Protein AF-A0A961HEX4-F1 (afdb_monomer)

Foldseek 3Di:
DADLVGQAEDQAFDEGAADDDVSDPDLEWAAHYEGHLHYEWYEIAQQHETYAYEAAEETYEWHQHDPPYPLQETYEWYEAHQADYETHETHEGAADADAQREWYEWYEWYAYHANYQFYETYETYEWYEWHAWAAWAADDDAVDHTAAIAATHHTYHWYHWYYFYPHHYYTHHTYHTYHTHHTHHTYGYHD

Structure (mmCIF, N/CA/C/O backbone):
data_AF-A0A961HEX4-F1
#
_entry.id   AF-A0A961HEX4-F1
#
loop_
_atom_site.group_PDB
_atom_site.id
_atom_site.type_symbol
_atom_site.label_atom_id
_atom_site.label_alt_id
_atom_site.label_comp_id
_atom_site.label_asym_id
_atom_site.label_entity_id
_atom_site.label_seq_id
_atom_site.pdbx_PDB_ins_code
_atom_site.Cartn_x
_atom_site.Cartn_y
_atom_site.Cartn_z
_atom_site.occupancy
_atom_site.B_iso_or_equiv
_atom_site.auth_seq_id
_atom_site.auth_comp_id
_atom_site.auth_asym_id
_atom_site.auth_atom_id
_atom_site.pdbx_PDB_model_num
ATOM 1 N N . ASP A 1 1 ? -12.071 11.908 17.398 1.00 93.81 1 ASP A N 1
ATOM 2 C CA . ASP A 1 1 ? -11.378 11.206 16.301 1.00 93.81 1 ASP A CA 1
ATOM 3 C C . ASP A 1 1 ? -9.917 11.601 16.283 1.00 93.81 1 ASP A C 1
ATOM 5 O O . ASP A 1 1 ? -9.589 12.630 16.870 1.00 93.81 1 ASP A O 1
ATOM 9 N N . GLY A 1 2 ? -9.070 10.771 15.679 1.00 94.94 2 GLY A N 1
ATOM 10 C CA . GLY A 1 2 ? -7.655 11.076 15.483 1.00 94.94 2 GLY A CA 1
ATOM 11 C C . GLY A 1 2 ? -7.430 12.204 14.472 1.00 94.94 2 GLY A C 1
ATOM 12 O O . GLY A 1 2 ? -8.320 12.549 13.691 1.00 94.94 2 GLY A O 1
ATOM 13 N N . THR A 1 3 ? -6.225 12.766 14.481 1.00 96.75 3 THR A N 1
ATOM 14 C CA . THR A 1 3 ? -5.742 13.808 13.559 1.00 96.75 3 THR A CA 1
ATOM 15 C C . THR A 1 3 ? -4.440 13.373 12.887 1.00 96.75 3 THR A C 1
ATOM 17 O O . THR A 1 3 ? -3.870 12.350 13.244 1.00 96.75 3 THR A O 1
ATOM 20 N N . ALA A 1 4 ? -3.926 14.147 11.930 1.00 94.69 4 ALA A N 1
ATOM 21 C CA . ALA A 1 4 ? -2.646 13.830 11.294 1.00 94.69 4 ALA A CA 1
ATOM 22 C C . ALA A 1 4 ? -1.480 13.778 12.306 1.00 94.69 4 ALA A C 1
ATOM 24 O O . ALA A 1 4 ? -0.594 12.933 12.202 1.00 94.69 4 ALA A O 1
ATOM 25 N N . GLU A 1 5 ? -1.492 14.649 13.315 1.00 94.38 5 GLU A N 1
ATOM 26 C CA . GLU A 1 5 ? -0.461 14.719 14.358 1.00 94.38 5 GLU A CA 1
ATOM 27 C C . GLU A 1 5 ? -0.636 13.628 15.418 1.00 94.38 5 GLU A C 1
ATOM 29 O O . GLU A 1 5 ? 0.346 13.152 15.985 1.00 94.38 5 GLU A O 1
ATOM 34 N N . HIS A 1 6 ? -1.884 13.235 15.684 1.00 95.31 6 HIS A N 1
ATOM 35 C CA . HIS A 1 6 ? -2.248 12.189 16.639 1.00 95.31 6 HIS A CA 1
ATOM 36 C C . HIS A 1 6 ? -3.234 11.225 15.971 1.00 95.31 6 HIS A C 1
ATOM 38 O O . HIS A 1 6 ? -4.445 11.376 16.142 1.00 95.31 6 HIS A O 1
ATOM 44 N N . PRO A 1 7 ? -2.738 10.253 15.184 1.00 96.88 7 PRO A N 1
ATOM 45 C CA . PRO A 1 7 ? -3.586 9.445 14.310 1.00 96.88 7 PRO A CA 1
ATOM 46 C C . PRO A 1 7 ? -4.612 8.609 15.059 1.00 96.88 7 PRO A C 1
ATOM 48 O O . PRO A 1 7 ? -5.696 8.358 14.540 1.00 96.88 7 PRO A O 1
ATOM 51 N N . ASP A 1 8 ? -4.296 8.169 16.269 1.00 98.00 8 ASP A N 1
ATOM 52 C CA . ASP A 1 8 ? -5.192 7.316 17.034 1.00 98.00 8 ASP A CA 1
ATOM 53 C C . ASP A 1 8 ? -6.403 8.096 17.571 1.00 98.00 8 ASP A C 1
ATOM 55 O O . ASP A 1 8 ? -6.309 9.239 18.023 1.00 98.00 8 ASP A O 1
ATOM 59 N N . GLY A 1 9 ? -7.567 7.451 17.528 1.00 96.75 9 GLY A N 1
ATOM 60 C CA . GLY A 1 9 ? -8.779 7.930 18.171 1.00 96.75 9 GLY A CA 1
ATOM 61 C C . GLY A 1 9 ? -8.647 7.970 19.696 1.00 96.75 9 GLY A C 1
ATOM 62 O O . GLY A 1 9 ? -7.718 7.433 20.298 1.00 96.75 9 GLY A O 1
ATOM 63 N N . GLY A 1 10 ? -9.625 8.599 20.350 1.00 94.56 10 GLY A N 1
ATOM 64 C CA . GLY A 1 10 ? -9.702 8.578 21.808 1.00 94.56 10 GLY A CA 1
ATOM 65 C C . GLY A 1 10 ? -9.926 7.157 22.334 1.00 94.56 10 GLY A C 1
ATOM 66 O O . GLY A 1 10 ? -10.537 6.332 21.665 1.00 94.56 10 GLY A O 1
ATOM 67 N N . ILE A 1 11 ? -9.486 6.879 23.566 1.00 93.94 11 ILE A N 1
ATOM 68 C CA . ILE A 1 11 ? -9.528 5.527 24.160 1.00 93.94 11 ILE A CA 1
ATOM 69 C C . ILE A 1 11 ? -10.943 4.925 24.151 1.00 93.94 11 ILE A C 1
ATOM 71 O O . ILE A 1 11 ? -11.114 3.762 23.798 1.00 93.94 11 ILE A O 1
ATOM 75 N N . LEU A 1 12 ? -11.963 5.694 24.547 1.00 93.75 12 LEU A N 1
ATOM 76 C CA . LEU A 1 12 ? -13.341 5.192 24.643 1.00 93.75 12 LEU A CA 1
ATOM 77 C C . LEU A 1 12 ? -14.092 5.309 23.316 1.00 93.75 12 LEU A C 1
ATOM 79 O O . LEU A 1 12 ? -14.722 4.354 22.868 1.00 93.75 12 LEU A O 1
ATOM 83 N N . PHE A 1 13 ? -14.011 6.486 22.702 1.00 95.94 13 PHE A N 1
ATOM 84 C CA . PHE A 1 13 ? -14.709 6.818 21.472 1.00 95.94 13 PHE A CA 1
ATOM 85 C C . PHE A 1 13 ? -13.762 7.515 20.510 1.00 95.94 13 PHE A C 1
ATOM 87 O O . PHE A 1 13 ? -12.980 8.389 20.900 1.00 95.94 13 PHE A O 1
ATOM 94 N N . GLY A 1 14 ? -13.924 7.183 19.238 1.00 97.06 14 GLY A N 1
ATOM 95 C CA . GLY A 1 14 ? -13.328 7.921 18.142 1.00 97.06 14 GLY A CA 1
ATOM 96 C C . GLY A 1 14 ? -12.729 7.001 17.100 1.00 97.06 14 GLY A C 1
ATOM 97 O O . GLY A 1 14 ? -12.177 5.947 17.412 1.00 97.06 14 GLY A O 1
ATOM 98 N N . ASN A 1 15 ? -12.828 7.430 15.853 1.00 98.06 15 ASN A N 1
ATOM 99 C CA . ASN A 1 15 ? -12.176 6.760 14.744 1.00 98.06 15 ASN A CA 1
ATOM 100 C C . ASN A 1 15 ? -10.702 7.157 14.683 1.00 98.06 15 ASN A C 1
ATOM 102 O O . ASN A 1 15 ? -10.337 8.282 15.045 1.00 98.06 15 ASN A O 1
ATOM 106 N N . GLY A 1 16 ? -9.881 6.241 14.189 1.00 98.12 16 GLY A N 1
ATOM 107 C CA . GLY A 1 16 ? -8.525 6.551 13.781 1.00 98.12 16 GLY A CA 1
ATOM 108 C C . GLY A 1 16 ? -8.501 7.439 12.538 1.00 98.12 16 GLY A C 1
ATOM 109 O O . GLY A 1 16 ? -9.420 7.432 11.713 1.00 98.12 16 GLY A O 1
ATOM 110 N N . PHE A 1 17 ? -7.438 8.219 12.406 1.00 98.44 17 PHE A N 1
ATOM 111 C CA . PHE A 1 17 ? -7.246 9.148 11.307 1.00 98.44 17 PHE A CA 1
ATOM 112 C C . PHE A 1 17 ? -6.981 8.406 9.998 1.00 98.44 17 PHE A C 1
ATOM 114 O O . PHE A 1 17 ? -6.127 7.517 9.935 1.00 98.44 17 PHE A O 1
ATOM 121 N N . SER A 1 18 ? -7.719 8.787 8.957 1.00 98.19 18 SER A N 1
ATOM 122 C CA . SER A 1 18 ? -7.531 8.273 7.602 1.00 98.19 18 SER A CA 1
ATOM 123 C C . SER A 1 18 ? -6.682 9.244 6.802 1.00 98.19 18 SER A C 1
ATOM 125 O O . SER A 1 18 ? -7.067 10.398 6.622 1.00 98.19 18 SER A O 1
ATOM 12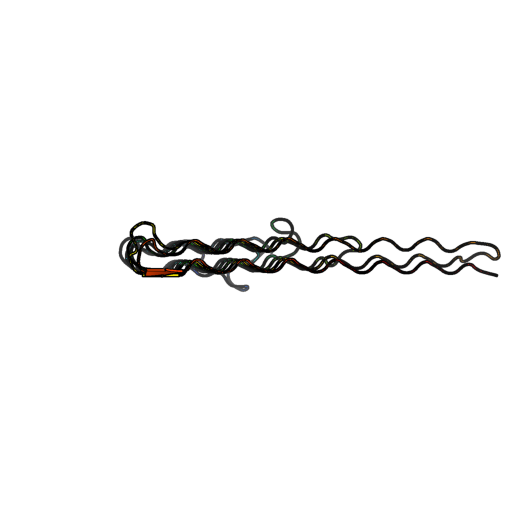7 N N . TRP A 1 19 ? -5.545 8.765 6.313 1.00 97.81 19 TRP A N 1
ATOM 128 C CA . TRP A 1 19 ? -4.636 9.579 5.521 1.00 97.81 19 TRP A CA 1
ATOM 129 C C . TRP A 1 19 ? -5.134 9.759 4.090 1.00 97.81 19 TRP A C 1
ATOM 131 O O . TRP A 1 19 ? -5.760 8.878 3.499 1.00 97.81 19 TRP A O 1
ATOM 141 N N . THR A 1 20 ? -4.801 10.911 3.524 1.00 95.12 20 THR A N 1
ATOM 142 C CA . THR A 1 20 ? -5.116 11.317 2.152 1.00 95.12 20 THR A CA 1
ATOM 143 C C . THR A 1 20 ? -3.881 11.918 1.486 1.00 95.12 20 THR A C 1
ATOM 145 O O . THR A 1 20 ? -2.842 12.088 2.127 1.00 95.12 20 THR A O 1
ATOM 148 N N . ALA A 1 21 ? -3.996 12.294 0.211 1.00 92.94 21 ALA A N 1
ATOM 149 C CA . ALA A 1 21 ? -2.928 12.981 -0.512 1.00 92.94 21 ALA A CA 1
ATOM 150 C C . ALA A 1 21 ? -2.527 14.319 0.138 1.00 92.94 21 ALA A C 1
ATOM 152 O O . ALA A 1 21 ? -1.353 14.681 0.137 1.00 92.94 21 ALA A O 1
ATOM 153 N N . GLU A 1 22 ? -3.492 15.047 0.704 1.00 92.69 22 GLU A N 1
ATOM 154 C CA . GLU A 1 22 ? -3.283 16.372 1.300 1.00 92.69 22 GLU A CA 1
ATOM 155 C C . GLU A 1 22 ? -2.593 16.287 2.661 1.00 92.69 22 GLU A C 1
ATOM 157 O O . GLU A 1 22 ? -1.872 17.197 3.062 1.00 92.69 22 GLU A O 1
ATOM 162 N N . THR A 1 23 ? -2.839 15.196 3.381 1.00 94.81 23 THR A N 1
ATOM 163 C CA . THR A 1 23 ? -2.410 15.029 4.772 1.00 94.81 23 THR A CA 1
ATOM 164 C C . THR A 1 23 ? -1.135 14.197 4.861 1.00 94.81 23 THR A C 1
ATOM 166 O O . THR A 1 23 ? -0.271 14.488 5.681 1.00 94.81 23 THR A O 1
ATOM 169 N N . CYS A 1 24 ? -0.949 13.230 3.959 1.00 94.12 24 CYS A N 1
ATOM 170 C CA . CYS A 1 24 ? 0.271 12.439 3.825 1.00 94.12 24 CYS A CA 1
ATOM 171 C C . CYS A 1 24 ? 1.196 13.035 2.753 1.00 94.12 24 CYS A C 1
ATOM 173 O O . CYS A 1 24 ? 1.248 12.580 1.606 1.00 94.12 24 CYS A O 1
ATOM 175 N N . THR A 1 25 ? 1.931 14.080 3.127 1.00 89.31 25 THR A N 1
ATOM 176 C CA . THR A 1 25 ? 2.852 14.773 2.215 1.00 89.31 25 THR A CA 1
ATOM 177 C C . THR A 1 25 ? 4.241 14.118 2.184 1.00 89.31 25 THR A C 1
ATOM 179 O O . THR A 1 25 ? 4.641 13.409 3.105 1.00 89.31 25 THR A O 1
ATOM 182 N N . GLY A 1 26 ? 4.992 14.332 1.097 1.00 83.31 26 GLY A N 1
ATOM 183 C CA . GLY A 1 26 ? 6.402 13.922 1.008 1.00 83.31 26 GLY A CA 1
ATOM 184 C C . GLY A 1 26 ? 6.669 12.524 0.445 1.00 83.31 26 GLY A C 1
ATOM 185 O O . GLY A 1 26 ? 7.796 12.051 0.545 1.00 83.31 26 GLY A O 1
ATOM 186 N N . GLY A 1 27 ? 5.672 11.865 -0.159 1.00 82.81 27 GLY A N 1
ATOM 187 C CA . GLY A 1 27 ? 5.876 10.557 -0.796 1.00 82.81 27 GLY A CA 1
ATOM 188 C C . GLY A 1 27 ? 6.299 9.480 0.203 1.00 82.81 27 GLY A C 1
ATOM 189 O O . GLY A 1 27 ? 7.169 8.672 -0.092 1.00 82.81 27 GLY A O 1
ATOM 190 N N . LEU A 1 28 ? 5.718 9.504 1.402 1.00 92.44 28 LEU A N 1
ATOM 191 C CA . LEU A 1 28 ? 5.938 8.525 2.463 1.00 92.44 28 LEU A CA 1
ATOM 192 C C . LEU A 1 28 ? 4.731 7.587 2.557 1.00 92.44 28 LEU A C 1
ATOM 194 O O . LEU A 1 28 ? 3.637 7.938 2.116 1.00 92.44 28 LEU A O 1
ATOM 198 N N . ALA A 1 29 ? 4.921 6.416 3.165 1.00 96.06 29 ALA A N 1
ATOM 199 C CA . ALA A 1 29 ? 3.814 5.552 3.566 1.00 96.06 29 ALA A CA 1
ATOM 200 C C . ALA A 1 29 ? 3.225 6.057 4.886 1.00 96.06 29 ALA A C 1
ATOM 202 O O . ALA A 1 29 ? 3.927 6.088 5.899 1.00 96.06 29 ALA A O 1
ATOM 203 N N . CYS A 1 30 ? 1.934 6.388 4.898 1.00 97.62 30 CYS A N 1
ATOM 204 C CA . CYS A 1 30 ? 1.252 6.854 6.103 1.00 97.62 30 CYS A CA 1
ATOM 205 C C . CYS A 1 30 ? 0.296 5.790 6.628 1.00 97.62 30 CYS A C 1
ATOM 207 O O . CYS A 1 30 ? -0.637 5.375 5.941 1.00 97.62 30 CYS A O 1
ATOM 209 N N . THR A 1 31 ? 0.554 5.327 7.848 1.00 98.12 31 THR A N 1
ATOM 210 C CA . THR A 1 31 ? -0.263 4.301 8.499 1.00 98.12 31 THR A CA 1
ATOM 211 C C . THR A 1 31 ? -1.471 4.952 9.155 1.00 98.12 31 THR A C 1
ATOM 213 O O . THR A 1 31 ? -1.313 5.888 9.939 1.00 98.12 31 THR A O 1
ATOM 216 N N . GLY A 1 32 ? -2.665 4.468 8.824 1.00 98.31 32 GLY A N 1
ATOM 217 C CA . GLY A 1 32 ? -3.913 4.927 9.417 1.00 98.31 32 GLY A CA 1
ATOM 218 C C . GLY A 1 32 ? -3.938 4.697 10.923 1.00 98.31 32 GLY A C 1
ATOM 219 O O . GLY A 1 32 ? -3.382 3.719 11.427 1.00 98.31 32 GLY A O 1
ATOM 220 N N . GLY A 1 33 ? -4.563 5.618 11.645 1.00 98.50 33 GLY A N 1
ATOM 221 C CA . GLY A 1 33 ? -4.631 5.537 13.099 1.00 98.50 33 GLY A CA 1
ATOM 222 C C . GLY A 1 33 ? -5.578 4.452 13.594 1.00 98.50 33 GLY A C 1
ATOM 223 O O . GLY A 1 33 ? -6.484 4.018 12.882 1.00 98.50 33 GLY A O 1
ATOM 224 N N . ASN A 1 34 ? -5.405 4.027 14.836 1.00 98.56 34 ASN A N 1
ATOM 225 C CA . ASN A 1 34 ? -6.278 3.051 15.473 1.00 98.56 34 ASN A CA 1
ATOM 226 C C . ASN A 1 34 ? -7.533 3.722 16.043 1.00 98.56 34 ASN A C 1
ATOM 228 O O . ASN A 1 34 ? -7.491 4.861 16.501 1.00 98.56 34 ASN A O 1
ATOM 232 N N . GLY A 1 35 ? -8.660 3.017 16.024 1.00 97.88 35 GLY A N 1
ATOM 233 C CA . GLY A 1 35 ? -9.891 3.457 16.675 1.00 97.88 35 GLY A CA 1
ATOM 234 C C . GLY A 1 35 ? -9.869 3.224 18.188 1.00 97.88 35 GLY A C 1
ATOM 235 O O . GLY A 1 35 ? -9.134 2.377 18.697 1.00 97.88 35 GLY A O 1
ATOM 236 N N . GLY A 1 36 ? -10.730 3.946 18.903 1.00 97.25 36 GLY A N 1
ATOM 237 C CA . GLY A 1 36 ? -11.045 3.670 20.305 1.00 97.25 36 GLY A CA 1
ATOM 238 C C . GLY A 1 36 ? -11.831 2.373 20.502 1.00 97.25 36 GLY A C 1
ATOM 239 O O . GLY A 1 36 ? -12.141 1.662 19.545 1.00 97.25 36 GLY A O 1
ATOM 240 N N . ILE A 1 37 ? -12.227 2.086 21.750 1.00 96.62 37 ILE A N 1
ATOM 241 C CA . ILE A 1 37 ? -13.107 0.950 22.094 1.00 96.62 37 ILE A CA 1
ATOM 242 C C . ILE A 1 37 ? -14.327 0.922 21.167 1.00 96.62 37 ILE A C 1
ATOM 244 O O . ILE A 1 37 ? -14.625 -0.124 20.589 1.00 96.62 37 ILE A O 1
ATOM 248 N N . PHE A 1 38 ? -14.976 2.073 20.986 1.00 96.25 38 PHE A N 1
ATOM 249 C CA . PHE A 1 38 ? -15.988 2.301 19.961 1.00 96.25 38 PHE A CA 1
ATOM 250 C C . PHE A 1 38 ? -15.408 3.207 18.876 1.00 96.25 38 PHE A C 1
ATOM 252 O O . PHE A 1 38 ? -15.392 4.437 19.007 1.00 96.25 38 PHE A O 1
ATOM 259 N N . GLY A 1 39 ? -14.914 2.596 17.806 1.00 97.06 39 GLY A N 1
ATOM 260 C CA . GLY A 1 39 ? -14.248 3.333 16.747 1.00 97.06 39 GLY A CA 1
ATOM 261 C C . GLY A 1 39 ? -13.720 2.436 15.644 1.00 97.06 39 GLY A C 1
ATOM 262 O O . GLY A 1 39 ? -13.269 1.315 15.879 1.00 97.06 39 GLY A O 1
ATOM 263 N N . ASN A 1 40 ? -13.756 2.958 14.425 1.00 98.25 40 ASN A N 1
ATOM 264 C CA . ASN A 1 40 ? -13.116 2.328 13.283 1.00 98.25 40 ASN A CA 1
ATOM 265 C C . ASN A 1 40 ? -11.634 2.705 13.233 1.00 98.25 40 ASN A C 1
ATOM 267 O O . ASN A 1 40 ? -11.244 3.789 13.673 1.00 98.25 40 ASN A O 1
ATOM 271 N N . GLY A 1 41 ? -10.821 1.826 12.662 1.00 98.31 41 GLY A N 1
ATOM 272 C CA . GLY A 1 41 ? -9.474 2.188 12.249 1.00 98.31 41 GLY A CA 1
ATOM 273 C C . GLY A 1 41 ? -9.503 3.135 11.050 1.00 98.31 41 GLY A C 1
ATOM 274 O O . GLY A 1 41 ? -10.431 3.106 10.241 1.00 98.31 41 GLY A O 1
ATOM 275 N N . GLY A 1 42 ? -8.490 3.985 10.944 1.00 98.62 42 GLY A N 1
ATOM 276 C CA . GLY A 1 42 ? -8.311 4.894 9.822 1.00 98.62 42 GLY A CA 1
ATOM 277 C C . GLY A 1 42 ? -7.596 4.235 8.646 1.00 98.62 42 GLY A C 1
ATOM 278 O O . GLY A 1 42 ? -6.819 3.296 8.824 1.00 98.62 42 GLY A O 1
ATOM 279 N N . ASN A 1 43 ? -7.839 4.729 7.437 1.00 98.69 43 ASN A N 1
ATOM 280 C CA . ASN A 1 43 ? -7.194 4.220 6.230 1.00 98.69 43 ASN A CA 1
ATOM 281 C C . ASN A 1 43 ? -5.730 4.668 6.141 1.00 98.69 43 ASN A C 1
ATOM 283 O O . ASN A 1 43 ? -5.385 5.809 6.466 1.00 98.69 43 ASN A O 1
ATOM 287 N N . GLY A 1 44 ? -4.874 3.765 5.673 1.00 98.12 44 GLY A N 1
ATOM 288 C CA . GLY A 1 44 ? -3.510 4.095 5.288 1.00 98.12 44 GLY A CA 1
ATOM 289 C C . GLY A 1 44 ? -3.441 4.745 3.905 1.00 98.12 44 GLY A C 1
ATOM 290 O O . GLY A 1 44 ? -4.388 4.697 3.121 1.00 98.12 44 GLY A O 1
ATOM 291 N N . TYR A 1 45 ? -2.288 5.324 3.582 1.00 98.25 45 TYR A N 1
ATOM 292 C CA . TYR A 1 45 ? -2.023 5.967 2.293 1.00 98.25 45 TYR A CA 1
ATOM 293 C C . TYR A 1 45 ? -0.610 5.640 1.791 1.00 98.25 45 TYR A C 1
ATOM 295 O O . TYR A 1 45 ? 0.288 5.396 2.601 1.00 98.25 45 TYR A O 1
ATOM 303 N N . ASN A 1 46 ? -0.404 5.614 0.467 1.00 97.19 46 ASN A N 1
ATOM 304 C CA . ASN A 1 46 ? 0.898 5.364 -0.179 1.00 97.19 46 ASN A CA 1
ATOM 305 C C . ASN A 1 46 ? 1.619 4.090 0.312 1.00 97.19 46 ASN A C 1
ATOM 307 O O . ASN A 1 46 ? 2.799 4.106 0.660 1.00 97.19 46 ASN A O 1
ATOM 311 N N . GLY A 1 47 ? 0.897 2.974 0.391 1.00 96.81 47 GLY A N 1
ATOM 312 C CA . GLY A 1 47 ? 1.421 1.706 0.907 1.00 96.81 47 GLY A CA 1
ATOM 313 C C . GLY A 1 47 ? 1.458 1.621 2.435 1.00 96.81 47 GLY A C 1
ATOM 314 O O . GLY A 1 47 ? 1.937 0.631 2.987 1.00 96.81 47 GLY A O 1
ATOM 315 N N . GLY A 1 48 ? 0.969 2.642 3.141 1.00 98.25 48 GLY A N 1
ATOM 316 C CA . GLY A 1 48 ? 0.777 2.602 4.586 1.00 98.25 48 GLY A CA 1
ATOM 317 C C . GLY A 1 48 ? -0.372 1.679 4.982 1.00 98.25 48 GLY A C 1
ATOM 318 O O . GLY A 1 48 ? -1.358 1.543 4.258 1.00 98.25 48 GLY A O 1
ATOM 319 N N . ASN A 1 49 ? -0.243 1.019 6.131 1.00 98.69 49 ASN A N 1
ATOM 320 C CA . ASN A 1 49 ? -1.267 0.087 6.604 1.00 98.69 49 ASN A CA 1
ATOM 321 C C . ASN A 1 49 ? -2.513 0.842 7.087 1.00 98.69 49 ASN A C 1
ATOM 323 O O . ASN A 1 49 ? -2.410 1.981 7.537 1.00 98.69 49 ASN A O 1
ATOM 327 N N . GLY A 1 50 ? -3.674 0.201 7.036 1.00 98.56 50 GLY A N 1
ATOM 328 C CA . GLY A 1 50 ? -4.852 0.665 7.756 1.00 98.56 50 GLY A CA 1
ATOM 329 C C . GLY A 1 50 ? -4.718 0.401 9.256 1.00 98.56 50 GLY A C 1
ATOM 330 O O . GLY A 1 50 ? -4.080 -0.569 9.676 1.00 98.56 50 GLY A O 1
ATOM 331 N N . GLY A 1 51 ? -5.315 1.266 10.069 1.00 98.56 51 GLY A N 1
ATOM 332 C CA . GLY A 1 51 ? -5.326 1.124 11.521 1.00 98.56 51 GLY A CA 1
ATOM 333 C C . GLY A 1 51 ? -6.346 0.095 12.000 1.00 98.56 51 GLY A C 1
ATOM 334 O O . GLY A 1 51 ? -7.312 -0.227 11.304 1.00 98.56 51 GLY A O 1
ATOM 335 N N . ALA A 1 52 ? -6.148 -0.438 13.201 1.00 98.31 52 ALA A N 1
ATOM 336 C CA . ALA A 1 52 ? -7.090 -1.376 13.801 1.00 98.31 52 ALA A CA 1
ATOM 337 C C . ALA A 1 52 ? -8.289 -0.645 14.423 1.00 98.31 52 ALA A C 1
ATOM 339 O O . ALA A 1 52 ? -8.158 0.466 14.935 1.00 98.31 52 ALA A O 1
ATOM 340 N N . ALA A 1 53 ? -9.456 -1.282 14.424 1.00 97.56 53 ALA A N 1
ATOM 341 C CA . ALA A 1 53 ? -10.533 -0.905 15.337 1.00 97.56 53 ALA A CA 1
ATOM 342 C C . ALA A 1 53 ? -10.232 -1.404 16.762 1.00 97.56 53 ALA A C 1
ATOM 344 O O . ALA A 1 53 ? -9.450 -2.338 16.945 1.00 97.56 53 ALA A O 1
ATOM 345 N N . GLY A 1 54 ? -10.878 -0.808 17.768 1.00 95.81 54 GLY A N 1
ATOM 346 C CA . GLY A 1 54 ? -10.771 -1.264 19.153 1.00 95.81 54 GLY A CA 1
ATOM 347 C C . GLY A 1 54 ? -11.617 -2.509 19.423 1.00 95.81 54 GLY A C 1
ATOM 348 O O . GLY A 1 54 ? -11.333 -3.615 18.968 1.00 95.81 54 GLY A O 1
ATOM 349 N N . TRP A 1 55 ? -12.668 -2.363 20.223 1.00 95.75 55 TRP A N 1
ATOM 350 C CA . TRP A 1 55 ? -13.540 -3.488 20.586 1.00 95.75 55 TRP A CA 1
ATOM 351 C C . TRP A 1 55 ? -14.684 -3.668 19.597 1.00 95.75 55 TRP A C 1
ATOM 353 O O . TRP A 1 55 ? -15.076 -4.795 19.288 1.00 95.75 55 TRP A O 1
ATOM 363 N N . PHE A 1 56 ? -15.181 -2.545 19.090 1.00 95.31 56 PHE A N 1
ATOM 364 C CA . PHE A 1 56 ? -16.292 -2.449 18.165 1.00 95.31 56 PHE A CA 1
ATOM 365 C C . PHE A 1 56 ? -15.872 -1.541 17.015 1.00 95.31 56 PHE A C 1
ATOM 367 O O . PHE A 1 56 ? -15.554 -0.372 17.235 1.00 95.31 56 PHE A O 1
ATOM 374 N N . GLY A 1 57 ? -15.899 -2.066 15.792 1.00 96.56 57 GLY A N 1
ATOM 375 C CA . GLY A 1 57 ? -15.618 -1.263 14.604 1.00 96.56 57 GLY A CA 1
ATOM 376 C C . GLY A 1 57 ? -14.964 -2.046 13.478 1.00 96.56 57 GLY A C 1
ATOM 377 O O . GLY A 1 57 ? -14.625 -3.220 13.606 1.00 96.56 57 GLY A O 1
ATOM 378 N N . ARG A 1 58 ? -14.796 -1.386 12.340 1.00 97.81 58 ARG A N 1
ATOM 379 C CA . ARG A 1 58 ? -14.088 -1.912 11.177 1.00 97.81 58 ARG A CA 1
ATOM 380 C C . ARG A 1 58 ? -12.640 -1.427 11.182 1.00 97.81 58 ARG A C 1
ATOM 382 O O . ARG A 1 58 ? -12.392 -0.264 11.488 1.00 97.81 58 ARG A O 1
ATOM 389 N N . GLY A 1 59 ? -11.701 -2.300 10.832 1.00 98.31 59 GLY A N 1
ATOM 390 C CA . GLY A 1 59 ? -10.326 -1.882 10.564 1.00 98.31 59 GLY A CA 1
ATOM 391 C C . GLY A 1 59 ? -10.240 -1.011 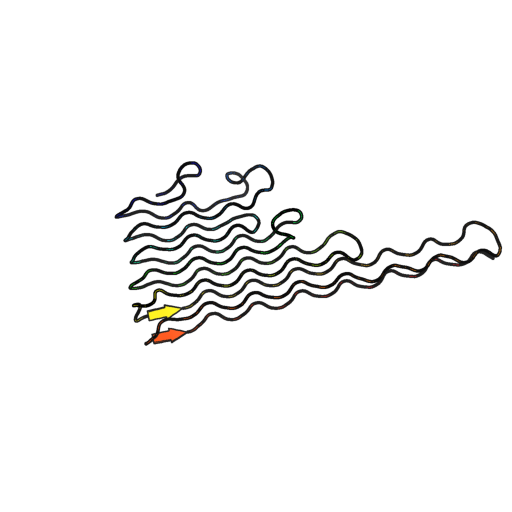9.309 1.00 98.31 59 GLY A C 1
ATOM 392 O O . GLY A 1 59 ? -11.045 -1.162 8.393 1.00 98.31 59 GLY A O 1
ATOM 393 N N . GLY A 1 60 ? -9.279 -0.097 9.262 1.00 98.69 60 GLY A N 1
ATOM 394 C CA . GLY A 1 60 ? -9.075 0.757 8.095 1.00 98.69 60 GLY A CA 1
ATOM 395 C C . GLY A 1 60 ? -8.483 -0.006 6.914 1.00 98.69 60 GLY A C 1
ATOM 396 O O . GLY A 1 60 ? -7.794 -1.010 7.089 1.00 98.69 60 GLY A O 1
ATOM 397 N N . ASP A 1 61 ? -8.717 0.477 5.703 1.00 98.81 61 ASP A N 1
ATOM 398 C CA . ASP A 1 61 ? -8.114 -0.076 4.495 1.00 98.81 61 ASP A CA 1
ATOM 399 C C . ASP A 1 61 ? -6.624 0.300 4.406 1.00 98.81 61 ASP A C 1
ATOM 401 O O . ASP A 1 61 ? -6.198 1.378 4.830 1.00 98.81 61 ASP A O 1
ATOM 405 N N . GLY A 1 62 ? -5.813 -0.594 3.847 1.00 98.50 62 GLY A N 1
ATOM 406 C CA . GLY A 1 62 ? -4.428 -0.305 3.499 1.00 98.50 62 GLY A CA 1
ATOM 407 C C . GLY A 1 62 ? -4.339 0.608 2.278 1.00 98.50 62 GLY A C 1
ATOM 408 O O . GLY A 1 62 ? -5.093 0.463 1.316 1.00 98.50 62 GLY A O 1
ATOM 409 N N . GLY A 1 63 ? -3.386 1.535 2.287 1.00 98.38 63 GLY A N 1
ATOM 410 C CA . GLY A 1 63 ? -3.162 2.449 1.172 1.00 98.38 63 GLY A CA 1
ATOM 411 C C . GLY A 1 63 ? -2.583 1.736 -0.048 1.00 98.38 63 GLY A C 1
ATOM 412 O O . GLY A 1 63 ? -1.736 0.851 0.089 1.00 98.38 63 GLY A O 1
ATOM 413 N N . ALA A 1 64 ? -2.984 2.149 -1.251 1.00 98.19 64 ALA A N 1
ATOM 414 C CA . ALA A 1 64 ? -2.329 1.702 -2.479 1.00 98.19 64 ALA A CA 1
ATOM 415 C C . ALA A 1 64 ? -0.842 2.089 -2.460 1.00 98.19 64 ALA A C 1
ATOM 417 O O . ALA A 1 64 ? -0.492 3.190 -2.033 1.00 98.19 64 ALA A O 1
ATOM 418 N N . GLY A 1 65 ? 0.025 1.173 -2.879 1.00 97.19 65 GLY A N 1
ATOM 419 C CA . GLY A 1 65 ? 1.462 1.389 -2.942 1.00 97.19 65 GLY A CA 1
ATOM 420 C C . GLY A 1 65 ? 1.829 2.408 -4.014 1.00 97.19 65 GLY A C 1
ATOM 421 O O . GLY A 1 65 ? 1.156 2.526 -5.038 1.00 97.19 65 GLY A O 1
ATOM 422 N N . ILE A 1 66 ? 2.937 3.112 -3.795 1.00 95.69 66 ILE A N 1
ATOM 423 C CA . ILE A 1 66 ? 3.544 4.001 -4.788 1.00 95.69 66 ILE A CA 1
ATOM 424 C C . ILE A 1 66 ? 5.007 3.629 -4.998 1.00 95.69 66 ILE A C 1
ATOM 426 O O . ILE A 1 66 ? 5.677 3.117 -4.099 1.00 95.69 66 ILE A O 1
ATOM 430 N N . LEU A 1 67 ? 5.517 3.892 -6.197 1.00 92.00 67 LEU A N 1
ATOM 431 C CA . LEU A 1 67 ? 6.922 3.649 -6.503 1.00 92.00 67 LEU A CA 1
ATOM 432 C C . LEU A 1 67 ? 7.836 4.463 -5.582 1.00 92.00 67 LEU A C 1
ATOM 434 O O . LEU A 1 67 ? 7.533 5.596 -5.221 1.00 92.00 67 LEU A O 1
ATOM 438 N N . GLY A 1 68 ? 8.960 3.860 -5.197 1.00 88.50 68 GLY A N 1
ATOM 439 C CA . GLY A 1 68 ? 9.924 4.462 -4.272 1.00 88.50 68 GLY A CA 1
ATOM 440 C C . GLY A 1 68 ? 9.597 4.272 -2.788 1.00 88.50 68 GLY A C 1
ATOM 441 O O . GLY A 1 68 ? 10.487 4.440 -1.959 1.00 88.50 68 GLY A O 1
ATOM 442 N N . VAL A 1 69 ? 8.384 3.832 -2.439 1.00 92.06 69 VAL A N 1
ATOM 443 C CA . VAL A 1 69 ? 7.978 3.558 -1.051 1.00 92.06 69 VAL A CA 1
ATOM 444 C C . VAL A 1 69 ? 7.681 2.079 -0.884 1.00 92.06 69 VAL A C 1
ATOM 446 O O . VAL A 1 69 ? 6.878 1.527 -1.629 1.00 92.06 69 VAL A O 1
ATOM 449 N N . ASN A 1 70 ? 8.322 1.411 0.081 1.00 90.75 70 ASN A N 1
ATOM 450 C CA . ASN A 1 70 ? 8.097 -0.015 0.374 1.00 90.75 70 ASN A CA 1
ATOM 451 C C . ASN A 1 70 ? 8.133 -0.918 -0.882 1.00 90.75 70 ASN A C 1
ATOM 453 O O . ASN A 1 70 ? 7.352 -1.864 -1.006 1.00 90.75 70 ASN A O 1
ATOM 457 N N . ALA A 1 71 ? 9.008 -0.590 -1.841 1.00 92.94 71 ALA A N 1
ATOM 458 C CA . ALA A 1 71 ? 9.094 -1.239 -3.153 1.00 92.94 71 ALA A CA 1
ATOM 459 C C . ALA A 1 71 ? 7.760 -1.275 -3.936 1.00 92.94 71 ALA A C 1
ATOM 461 O O . ALA A 1 71 ? 7.473 -2.237 -4.643 1.00 92.94 71 ALA A O 1
ATOM 462 N N . GLY A 1 72 ? 6.918 -0.249 -3.788 1.00 96.19 72 GLY A N 1
ATOM 463 C CA . GLY A 1 72 ? 5.601 -0.196 -4.416 1.00 96.19 72 GLY A CA 1
ATOM 464 C C . GLY A 1 72 ? 4.551 -1.070 -3.741 1.00 96.19 72 GLY A C 1
ATOM 465 O O . GLY A 1 72 ? 3.467 -1.221 -4.292 1.00 96.19 72 GLY A O 1
ATOM 466 N N . SER A 1 73 ? 4.830 -1.677 -2.589 1.00 98.06 73 SER A N 1
ATOM 467 C CA . SER A 1 73 ? 3.867 -2.579 -1.953 1.00 98.06 73 SER A CA 1
ATOM 468 C C . SER A 1 73 ? 2.649 -1.821 -1.424 1.00 98.06 73 SER A C 1
ATOM 470 O O . SER A 1 73 ? 2.784 -0.755 -0.820 1.00 98.06 73 SER A O 1
ATOM 472 N N . GLY A 1 74 ? 1.464 -2.393 -1.620 1.00 98.38 74 GLY A N 1
ATOM 473 C CA . GLY A 1 74 ? 0.241 -1.937 -0.976 1.00 98.38 74 GLY A CA 1
ATOM 474 C C . GLY A 1 74 ? 0.255 -2.210 0.527 1.00 98.38 74 GLY A C 1
ATOM 475 O O . GLY A 1 74 ? 0.847 -3.183 1.002 1.00 98.38 74 GLY A O 1
ATOM 476 N N . GLY A 1 75 ? -0.404 -1.341 1.287 1.00 98.56 75 GLY A N 1
ATOM 477 C CA . GLY A 1 75 ? -0.509 -1.458 2.736 1.00 98.56 75 GLY A CA 1
ATOM 478 C C . GLY A 1 75 ? -1.438 -2.592 3.148 1.00 98.56 75 GLY A C 1
ATOM 479 O O . GLY A 1 75 ? -2.384 -2.931 2.439 1.00 98.56 75 GLY A O 1
ATOM 480 N N . ARG A 1 76 ? -1.206 -3.185 4.318 1.00 98.75 76 ARG A N 1
ATOM 481 C CA . ARG A 1 76 ? -2.142 -4.162 4.888 1.00 98.75 76 ARG A CA 1
ATOM 482 C C . ARG A 1 76 ? -3.395 -3.464 5.403 1.00 98.75 76 ARG A C 1
ATOM 484 O O . ARG A 1 76 ? -3.297 -2.372 5.957 1.00 98.75 76 ARG A O 1
ATOM 491 N N . GLY A 1 77 ? -4.544 -4.112 5.273 1.00 98.56 77 GLY A N 1
ATOM 492 C CA . GLY A 1 77 ? -5.763 -3.698 5.952 1.00 98.56 77 GLY A CA 1
ATOM 493 C C . GLY A 1 77 ? -5.668 -3.917 7.462 1.00 98.56 77 GLY A C 1
ATOM 494 O O . GLY A 1 77 ? -5.009 -4.846 7.937 1.00 98.56 77 GLY A O 1
ATOM 495 N N . GLY A 1 78 ? -6.326 -3.049 8.217 1.00 98.50 78 GLY A N 1
ATOM 496 C CA . GLY A 1 78 ? -6.380 -3.087 9.669 1.00 98.50 78 GLY A CA 1
ATOM 497 C C . GLY A 1 78 ? -7.346 -4.143 10.196 1.00 98.50 78 GLY A C 1
ATOM 498 O O . GLY A 1 78 ? -8.306 -4.539 9.530 1.00 98.50 78 GLY A O 1
ATOM 499 N N . SER A 1 79 ? -7.111 -4.598 11.422 1.00 98.00 79 SER A N 1
ATOM 500 C CA . SER A 1 79 ? -7.998 -5.561 12.078 1.00 98.00 79 SER A CA 1
ATOM 501 C C . SER A 1 79 ? -9.333 -4.924 12.475 1.00 98.00 79 SER A C 1
ATOM 503 O O . SER A 1 79 ? -9.377 -3.779 12.930 1.00 98.00 79 SER A O 1
ATOM 505 N N . GLY A 1 80 ? -10.420 -5.679 12.332 1.00 96.50 80 GLY A N 1
ATOM 506 C CA . GLY A 1 80 ? -11.730 -5.334 12.879 1.00 96.50 80 GLY A CA 1
ATOM 507 C C . GLY A 1 80 ? -11.781 -5.445 14.402 1.00 96.50 80 GLY A C 1
ATOM 508 O O . GLY A 1 80 ? -10.883 -6.004 15.031 1.00 96.50 80 GLY A O 1
ATOM 509 N N . GLY A 1 81 ? -12.857 -4.921 14.987 1.00 96.12 81 GLY A N 1
ATOM 510 C CA . GLY A 1 81 ? -13.042 -4.862 16.431 1.00 96.12 81 GLY A CA 1
ATOM 511 C C . GLY A 1 81 ? -13.086 -6.241 17.088 1.00 96.12 81 GLY A C 1
ATOM 512 O O . GLY A 1 81 ? -13.584 -7.204 16.501 1.00 96.12 81 GLY A O 1
ATOM 513 N N . LEU A 1 82 ? -12.572 -6.320 18.319 1.00 94.88 82 LEU A N 1
ATOM 514 C CA . LEU A 1 82 ? -12.429 -7.562 19.089 1.00 94.88 82 LEU A CA 1
ATOM 515 C C . LEU A 1 82 ? -13.721 -8.389 19.184 1.00 94.88 82 LEU A C 1
ATOM 517 O O . LEU A 1 82 ? -13.662 -9.608 19.026 1.00 94.88 82 LEU A O 1
ATOM 521 N N . PHE A 1 83 ? -14.857 -7.737 19.452 1.00 93.75 83 PHE A N 1
ATOM 522 C CA . PHE A 1 83 ? -16.150 -8.391 19.698 1.00 93.75 83 PHE A CA 1
ATOM 523 C C . PHE A 1 83 ? -17.107 -8.319 18.508 1.00 93.75 83 PHE A C 1
ATOM 525 O O . PHE A 1 83 ? -18.010 -9.145 18.389 1.00 93.75 83 PHE A O 1
ATOM 532 N N . THR A 1 84 ? -16.945 -7.312 17.654 1.00 91.25 84 THR A N 1
ATOM 533 C CA . THR A 1 84 ? -17.677 -7.178 16.393 1.00 91.25 84 THR A CA 1
ATOM 534 C C . THR A 1 84 ? -16.961 -6.194 15.485 1.00 91.25 84 THR A C 1
ATOM 536 O O . THR A 1 84 ? -16.426 -5.171 15.927 1.00 91.25 84 THR A O 1
ATOM 539 N N . GLY A 1 85 ? -16.949 -6.512 14.198 1.00 92.50 85 GLY A N 1
ATOM 540 C CA . GLY A 1 85 ? -16.194 -5.750 13.227 1.00 92.50 85 GLY A CA 1
ATOM 541 C C . GLY A 1 85 ? -15.897 -6.528 11.963 1.00 92.50 85 GLY A C 1
ATOM 542 O O . GLY A 1 85 ? -16.033 -7.747 11.908 1.00 92.50 85 GLY A O 1
ATOM 543 N N . ALA A 1 86 ? -15.452 -5.805 10.945 1.00 96.25 86 ALA A N 1
ATOM 544 C CA . ALA A 1 86 ? -14.848 -6.390 9.756 1.00 96.25 86 ALA A CA 1
ATOM 545 C C . ALA A 1 86 ? -13.394 -5.926 9.655 1.00 96.25 86 ALA A C 1
ATOM 547 O O . ALA A 1 86 ? -13.053 -4.842 10.136 1.00 96.25 86 ALA A O 1
ATOM 548 N N . GLY A 1 87 ? -12.543 -6.744 9.049 1.00 97.56 87 GLY A N 1
ATOM 549 C CA . GLY A 1 87 ? -11.205 -6.293 8.685 1.00 97.56 87 GLY A CA 1
ATOM 550 C C . GLY A 1 87 ? -11.254 -5.294 7.529 1.00 97.56 87 GLY A C 1
ATOM 551 O O . GLY A 1 87 ? -12.187 -5.318 6.725 1.00 97.56 87 GLY A O 1
ATOM 552 N N . GLY A 1 88 ? -10.256 -4.420 7.447 1.00 98.50 88 GLY A N 1
ATOM 553 C CA . GLY A 1 88 ? -10.058 -3.542 6.294 1.00 98.50 88 GLY A CA 1
ATOM 554 C C . GLY A 1 88 ? -9.422 -4.286 5.122 1.00 98.50 88 GLY A C 1
ATOM 555 O O . GLY A 1 88 ? -8.744 -5.293 5.312 1.00 98.50 88 GLY A O 1
ATOM 556 N N . ASN A 1 89 ? -9.616 -3.816 3.900 1.00 98.75 89 ASN A N 1
ATOM 557 C CA . ASN A 1 89 ? -8.990 -4.387 2.711 1.00 98.75 89 ASN A CA 1
ATOM 558 C C . ASN A 1 89 ? -7.499 -4.035 2.643 1.00 98.75 89 ASN A C 1
ATOM 560 O O . ASN A 1 89 ? -7.064 -3.000 3.144 1.00 98.75 89 ASN A O 1
ATOM 564 N N . GLY A 1 90 ? -6.706 -4.886 2.004 1.00 98.50 90 GLY A N 1
ATOM 565 C CA . GLY A 1 90 ? -5.333 -4.561 1.642 1.00 98.50 90 GLY A CA 1
ATOM 566 C C . GLY A 1 90 ? -5.277 -3.628 0.432 1.00 98.50 90 GLY A C 1
ATOM 567 O O . GLY A 1 90 ? -6.104 -3.715 -0.474 1.00 98.50 90 GLY A O 1
ATOM 568 N N . GLY A 1 91 ? -4.280 -2.749 0.398 1.00 98.62 91 GLY A N 1
ATOM 569 C CA . GLY A 1 91 ? -4.037 -1.842 -0.719 1.00 98.62 91 GLY A CA 1
ATOM 570 C C . GLY A 1 91 ? -3.430 -2.557 -1.926 1.00 98.62 91 GLY A C 1
ATOM 571 O O . GLY A 1 91 ? -2.707 -3.541 -1.781 1.00 98.62 91 GLY A O 1
ATOM 572 N N . ALA A 1 92 ? -3.690 -2.058 -3.132 1.00 98.62 92 ALA A N 1
ATOM 573 C CA . ALA A 1 92 ? -3.040 -2.562 -4.341 1.00 98.62 92 ALA A CA 1
ATOM 574 C C . ALA A 1 92 ? -1.540 -2.216 -4.366 1.00 98.62 92 ALA A C 1
ATOM 576 O O . ALA A 1 92 ? -1.131 -1.183 -3.835 1.00 98.62 92 ALA A O 1
ATOM 577 N N . GLY A 1 93 ? -0.725 -3.055 -5.001 1.00 98.25 93 GLY A N 1
ATOM 578 C CA . GLY A 1 93 ? 0.669 -2.747 -5.307 1.00 98.25 93 GLY A CA 1
ATOM 579 C C . GLY A 1 93 ? 0.812 -1.809 -6.512 1.00 98.25 93 GLY A C 1
ATOM 580 O O . GLY A 1 93 ? -0.020 -1.806 -7.419 1.00 98.25 93 GLY A O 1
ATOM 581 N N . ALA A 1 94 ? 1.880 -1.017 -6.536 1.00 98.06 94 ALA A N 1
ATOM 582 C CA . ALA A 1 94 ? 2.193 -0.075 -7.604 1.00 98.06 94 ALA A CA 1
ATOM 583 C C . ALA A 1 94 ? 2.637 -0.798 -8.881 1.00 98.06 94 ALA A C 1
ATOM 585 O O . ALA A 1 94 ? 3.447 -1.723 -8.826 1.00 98.06 94 ALA A O 1
ATOM 586 N N . ALA A 1 95 ? 2.177 -0.339 -10.043 1.00 97.81 95 ALA A N 1
ATOM 587 C CA . ALA A 1 95 ? 2.754 -0.772 -11.311 1.00 97.81 95 ALA A CA 1
ATOM 588 C C . ALA A 1 95 ? 4.173 -0.207 -11.477 1.00 97.81 95 ALA A C 1
ATOM 590 O O . ALA A 1 95 ? 4.426 0.957 -11.159 1.00 97.81 95 ALA A O 1
ATOM 591 N N . ALA A 1 96 ? 5.091 -1.021 -11.989 1.00 96.38 96 ALA A N 1
ATOM 592 C CA . ALA A 1 96 ? 6.430 -0.575 -12.335 1.00 96.38 96 ALA A CA 1
ATOM 593 C C . ALA A 1 96 ? 6.413 0.308 -13.589 1.00 96.38 96 ALA A C 1
ATOM 595 O O . ALA A 1 96 ? 5.737 0.005 -14.568 1.00 96.38 96 ALA A O 1
ATOM 596 N N . THR A 1 97 ? 7.193 1.390 -13.565 1.00 93.69 97 THR A N 1
ATOM 597 C CA . THR A 1 97 ? 7.298 2.346 -14.683 1.00 93.69 97 THR A CA 1
ATOM 598 C C . THR A 1 97 ? 8.644 2.305 -15.397 1.00 93.69 97 THR A C 1
ATOM 600 O O . THR A 1 97 ? 8.771 2.857 -16.485 1.00 93.69 97 THR A O 1
ATOM 603 N N . SER A 1 98 ? 9.658 1.670 -14.807 1.00 91.81 98 SER A N 1
ATOM 604 C CA . SER A 1 98 ? 10.966 1.509 -15.438 1.00 91.81 98 SER A CA 1
ATOM 605 C C . SER A 1 98 ? 11.041 0.210 -16.242 1.00 91.81 98 SER A C 1
ATOM 607 O O . SER A 1 98 ? 10.413 -0.781 -15.847 1.00 91.81 98 SER A O 1
ATOM 609 N N . PRO A 1 99 ? 11.886 0.153 -17.287 1.00 91.25 99 PRO A N 1
ATOM 610 C CA . PRO A 1 99 ? 12.169 -1.094 -17.976 1.00 91.25 99 PRO A CA 1
ATOM 611 C C . PRO A 1 99 ? 12.642 -2.189 -17.030 1.00 91.25 99 PRO A C 1
ATOM 613 O O . PRO A 1 99 ? 13.387 -1.916 -16.086 1.00 91.25 99 PRO A O 1
ATOM 616 N N . MET A 1 100 ? 12.166 -3.416 -17.259 1.00 91.62 100 MET A N 1
ATOM 617 C CA . MET A 1 100 ? 12.399 -4.583 -16.391 1.00 91.62 100 MET A CA 1
ATOM 618 C C . MET A 1 100 ? 11.902 -4.420 -14.939 1.00 91.62 100 MET A C 1
ATOM 620 O O . MET A 1 100 ? 12.167 -5.279 -14.094 1.00 91.62 100 MET A O 1
ATOM 624 N N . GLY A 1 101 ? 11.189 -3.337 -14.617 1.00 95.00 101 GLY A N 1
ATOM 625 C CA . GLY A 1 101 ? 10.776 -3.027 -13.254 1.00 95.00 101 GLY A CA 1
ATOM 626 C C . GLY A 1 101 ? 9.779 -4.047 -12.706 1.00 95.00 101 GLY A C 1
ATOM 627 O O . GLY A 1 101 ? 8.887 -4.508 -13.415 1.00 95.00 101 GLY A O 1
ATOM 628 N N . ILE A 1 102 ? 9.922 -4.403 -11.431 1.00 96.31 102 ILE A N 1
ATOM 629 C CA . ILE A 1 102 ? 9.028 -5.359 -10.771 1.00 96.31 102 ILE A CA 1
ATOM 630 C C . ILE A 1 102 ? 7.840 -4.603 -10.176 1.00 96.31 102 ILE A C 1
ATOM 632 O O . ILE A 1 102 ? 8.036 -3.632 -9.444 1.00 96.31 102 ILE A O 1
ATOM 636 N N . GLY A 1 103 ? 6.622 -5.046 -10.483 1.00 97.44 103 GLY A N 1
ATOM 637 C CA . GLY A 1 103 ? 5.410 -4.508 -9.875 1.00 97.44 103 GLY A CA 1
ATOM 638 C C . GLY A 1 103 ? 5.367 -4.765 -8.367 1.00 97.44 103 GLY A C 1
ATOM 639 O O . GLY A 1 103 ? 5.805 -5.809 -7.884 1.00 97.44 103 GLY A O 1
ATOM 640 N N . GLY A 1 104 ? 4.835 -3.812 -7.609 1.00 98.00 104 GLY A N 1
ATOM 641 C CA . GLY A 1 104 ? 4.711 -3.917 -6.160 1.00 98.00 104 GLY A CA 1
ATOM 642 C C . GLY A 1 104 ? 3.716 -4.998 -5.741 1.00 98.00 104 GLY A C 1
ATOM 643 O O . GLY A 1 104 ? 2.747 -5.279 -6.443 1.00 98.00 104 GLY A O 1
ATOM 644 N N . ASN A 1 105 ? 3.920 -5.604 -4.575 1.00 98.50 105 ASN A N 1
ATOM 645 C CA . ASN A 1 105 ? 2.982 -6.603 -4.061 1.00 98.50 105 ASN A CA 1
ATOM 646 C C . ASN A 1 105 ? 1.697 -5.943 -3.545 1.00 98.50 105 ASN A C 1
ATOM 648 O O . ASN A 1 105 ? 1.735 -4.848 -2.986 1.00 98.50 105 ASN A O 1
ATOM 652 N N . GLY A 1 106 ? 0.567 -6.628 -3.674 1.00 98.44 106 GLY A N 1
ATOM 653 C CA . GLY A 1 106 ? -0.663 -6.262 -2.988 1.00 98.44 106 GLY A CA 1
ATOM 654 C C . GLY A 1 106 ? -0.553 -6.479 -1.478 1.00 98.44 106 GLY A C 1
ATOM 655 O O . GLY A 1 106 ? 0.123 -7.395 -1.006 1.00 98.44 106 GLY A O 1
ATOM 656 N N . GLY A 1 107 ? -1.219 -5.628 -0.707 1.00 98.56 107 GLY A N 1
ATOM 657 C CA . GLY A 1 107 ? -1.294 -5.733 0.743 1.00 98.56 107 GLY A CA 1
ATOM 658 C C . GLY A 1 107 ? -2.280 -6.808 1.188 1.00 98.56 107 GLY A C 1
ATOM 659 O O . GLY A 1 107 ? -3.279 -7.072 0.526 1.00 98.56 107 GLY A O 1
ATOM 660 N N . ASN A 1 108 ? -2.034 -7.432 2.337 1.00 98.75 108 ASN A N 1
ATOM 661 C CA . ASN A 1 108 ? -2.984 -8.394 2.898 1.00 98.75 108 ASN A CA 1
ATOM 662 C C . ASN A 1 108 ? -4.229 -7.684 3.444 1.00 98.75 108 ASN A C 1
ATOM 664 O O . ASN A 1 108 ? -4.113 -6.601 4.016 1.00 98.75 108 ASN A O 1
ATOM 668 N N . GLY A 1 109 ? -5.390 -8.322 3.342 1.00 98.25 109 GLY A N 1
ATOM 669 C CA . GLY A 1 109 ? -6.589 -7.907 4.056 1.00 98.25 109 GLY A CA 1
ATOM 670 C C . GLY A 1 109 ? -6.456 -8.099 5.569 1.00 98.25 109 GLY A C 1
ATOM 671 O O . GLY A 1 109 ? -5.712 -8.955 6.052 1.00 98.25 109 GLY A O 1
ATOM 672 N N . GLY A 1 110 ? -7.181 -7.283 6.321 1.00 98.19 110 GLY A N 1
ATOM 673 C CA . GLY A 1 110 ? -7.245 -7.311 7.773 1.00 98.19 110 GLY A CA 1
ATOM 674 C C . GLY A 1 110 ? -8.150 -8.423 8.291 1.00 98.19 110 GLY A C 1
ATOM 675 O O . GLY A 1 110 ? -9.139 -8.800 7.664 1.00 98.19 110 GLY A O 1
ATOM 676 N N . ASN A 1 111 ? -7.827 -8.951 9.466 1.00 97.56 111 ASN A N 1
ATOM 677 C CA . ASN A 1 111 ? -8.639 -9.978 10.113 1.00 97.56 111 ASN A CA 1
ATOM 678 C C . ASN A 1 111 ? -9.832 -9.360 10.851 1.00 97.56 111 ASN A C 1
ATOM 680 O O . ASN A 1 111 ? -9.795 -8.201 11.259 1.00 97.56 111 ASN A O 1
ATOM 684 N N . VAL A 1 112 ? -10.863 -10.159 11.099 1.00 95.94 112 VAL A N 1
ATOM 685 C CA . VAL A 1 112 ? -11.872 -9.868 12.128 1.00 95.94 112 VAL A CA 1
ATOM 686 C C . VAL A 1 112 ? -11.264 -10.064 13.527 1.00 95.94 112 VAL A C 1
ATOM 688 O O . VAL A 1 112 ? -10.266 -10.771 13.683 1.00 95.94 112 VAL A O 1
ATOM 691 N N . GLY A 1 113 ? -11.862 -9.453 14.555 1.00 92.19 113 GLY A N 1
ATOM 692 C CA . GLY A 1 113 ? -11.499 -9.699 15.950 1.00 92.19 113 GLY A CA 1
ATOM 693 C C . GLY A 1 113 ? -11.707 -11.154 16.381 1.00 92.19 113 GLY A C 1
ATOM 694 O O . GLY A 1 113 ? -12.652 -11.825 15.967 1.00 92.19 113 GLY A O 1
ATOM 695 N N . THR A 1 114 ? -10.820 -11.641 17.247 1.00 88.38 114 THR A N 1
ATOM 696 C CA . THR A 1 114 ? -10.740 -13.059 17.641 1.00 88.38 114 THR A CA 1
ATOM 697 C C . THR A 1 114 ? -11.915 -13.547 18.484 1.00 88.38 114 THR A C 1
ATOM 699 O O . THR A 1 114 ? -12.170 -14.748 18.519 1.00 88.38 114 THR A O 1
ATOM 702 N N . LEU A 1 115 ? -12.629 -12.638 19.155 1.00 89.62 115 LEU A N 1
ATOM 703 C CA . LEU A 1 115 ? -13.815 -12.948 19.960 1.00 89.62 115 LEU A CA 1
ATOM 704 C C . LEU A 1 115 ? -15.115 -12.626 19.223 1.00 89.62 115 LEU A C 1
ATOM 706 O O . LEU A 1 115 ? -16.198 -12.753 19.796 1.00 89.62 115 LEU A O 1
ATOM 710 N N . SER A 1 116 ? -15.021 -12.192 17.967 1.00 89.31 116 SER A N 1
ATOM 711 C CA . SER A 1 116 ? -16.201 -11.829 17.216 1.00 89.31 116 SER A CA 1
ATOM 712 C C . SER A 1 116 ? -17.001 -13.064 16.829 1.00 89.31 116 SER A C 1
ATOM 714 O O . SER A 1 116 ? -16.455 -14.061 16.354 1.00 89.31 116 SER A O 1
ATOM 716 N N . ILE A 1 117 ? -18.318 -12.972 16.999 1.00 87.00 117 ILE A N 1
ATOM 717 C CA . ILE A 1 117 ? -19.271 -13.994 16.552 1.00 87.00 117 ILE A CA 1
ATOM 718 C C . ILE A 1 117 ? -19.634 -13.774 15.079 1.00 87.00 117 ILE A C 1
ATOM 720 O O . ILE A 1 117 ? -19.882 -14.741 14.363 1.00 87.00 117 ILE A O 1
ATOM 724 N N . PHE A 1 118 ? -19.621 -12.515 14.629 1.00 86.38 118 PHE A N 1
ATOM 725 C CA . PHE A 1 118 ? -19.962 -12.100 13.270 1.00 86.38 118 PHE A CA 1
ATOM 726 C C . PHE A 1 118 ? -18.863 -11.221 12.684 1.00 86.38 118 PHE A C 1
ATOM 728 O O . PHE A 1 118 ? -18.288 -10.381 13.371 1.00 86.38 118 PHE A O 1
ATOM 735 N N . GLY A 1 119 ? -18.591 -11.348 11.394 1.00 89.56 119 GLY A N 1
ATOM 736 C CA . GLY A 1 119 ? -17.653 -10.448 10.731 1.00 89.56 119 GLY A CA 1
ATOM 737 C C . GLY A 1 119 ? -16.941 -11.102 9.570 1.00 89.56 119 GLY A C 1
ATOM 738 O O . GLY A 1 119 ? -16.732 -12.318 9.560 1.00 89.56 119 GLY A O 1
ATOM 739 N N . GLN A 1 120 ? -16.562 -10.262 8.614 1.00 95.00 120 GLN A N 1
ATOM 740 C CA . GLN A 1 120 ? -15.856 -10.662 7.407 1.00 95.00 120 GLN A CA 1
ATOM 741 C C . GLN A 1 120 ? -14.426 -10.131 7.431 1.00 95.00 120 GLN A C 1
ATOM 743 O O . GLN A 1 120 ? -14.191 -8.971 7.790 1.00 95.00 120 GLN A O 1
ATOM 748 N N . GLY A 1 121 ? -13.480 -10.992 7.068 1.00 96.44 121 GLY A N 1
ATOM 749 C CA . GLY A 1 121 ? -12.107 -10.569 6.829 1.00 96.44 121 GLY A CA 1
ATOM 750 C C . GLY A 1 121 ? -12.039 -9.643 5.616 1.00 96.44 121 GLY A C 1
ATOM 751 O O . GLY A 1 121 ? -12.840 -9.757 4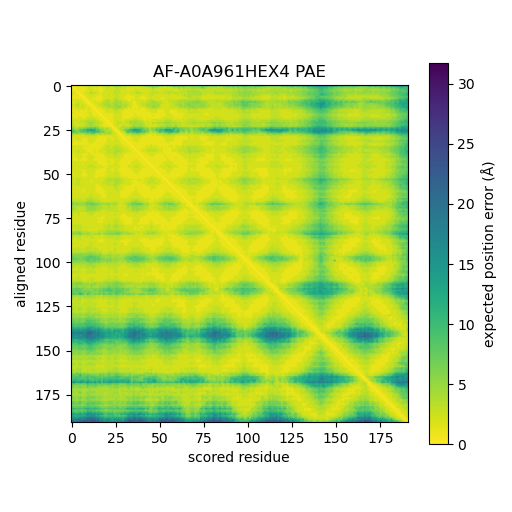.688 1.00 96.44 121 GLY A O 1
ATOM 752 N N . GLY A 1 122 ? -11.085 -8.720 5.621 1.00 98.00 122 GLY A N 1
ATOM 753 C CA . GLY A 1 122 ? -10.851 -7.838 4.485 1.00 98.00 122 GLY A CA 1
ATOM 754 C C . GLY A 1 122 ? -10.267 -8.592 3.296 1.00 98.00 122 GLY A C 1
ATOM 755 O O . GLY A 1 122 ? -9.569 -9.593 3.457 1.00 98.00 122 GLY A O 1
ATOM 756 N N . THR A 1 123 ? -10.529 -8.116 2.086 1.00 98.56 123 THR A N 1
ATOM 757 C CA . THR A 1 123 ? -9.919 -8.680 0.874 1.00 98.56 123 THR A CA 1
ATOM 758 C C . THR 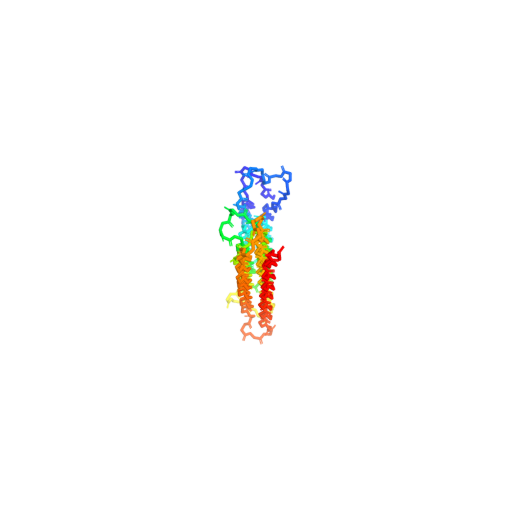A 1 123 ? -8.443 -8.295 0.772 1.00 98.56 123 THR A C 1
ATOM 760 O O . THR A 1 123 ? -8.035 -7.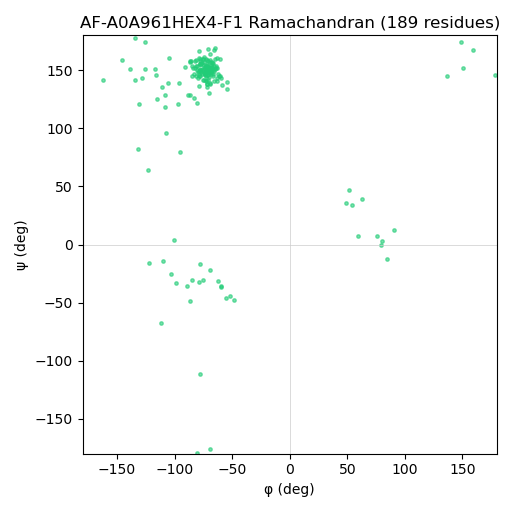239 1.255 1.00 98.56 123 THR A O 1
ATOM 763 N N . GLY A 1 124 ? -7.625 -9.157 0.174 1.00 98.31 124 GLY A N 1
ATOM 764 C CA . GLY A 1 124 ? -6.252 -8.822 -0.190 1.00 98.31 124 GLY A CA 1
ATOM 765 C C . GLY A 1 124 ? -6.210 -7.895 -1.404 1.00 98.31 124 GLY A C 1
ATOM 766 O O . GLY A 1 124 ? -7.030 -8.007 -2.313 1.00 98.31 124 GLY A O 1
ATOM 767 N N . GLY A 1 125 ? -5.236 -6.992 -1.434 1.00 98.50 125 GLY A N 1
ATOM 768 C CA . GLY A 1 125 ? -4.998 -6.097 -2.560 1.00 98.50 125 GLY A CA 1
ATOM 769 C C . GLY A 1 125 ? -4.363 -6.820 -3.745 1.00 98.50 125 GLY A C 1
ATOM 770 O O . GLY A 1 125 ? -3.654 -7.813 -3.583 1.00 98.50 125 GLY A O 1
ATOM 771 N N . SER A 1 126 ? -4.593 -6.325 -4.958 1.00 98.62 126 SER A N 1
ATOM 772 C CA . SER A 1 126 ? -3.946 -6.852 -6.162 1.00 98.62 126 SER A CA 1
ATOM 773 C C . SER A 1 126 ? -2.461 -6.487 -6.221 1.00 98.62 126 SER A C 1
ATOM 775 O O . SER A 1 126 ? -2.065 -5.414 -5.766 1.00 98.62 126 SER A O 1
ATOM 777 N N . GLY A 1 127 ? -1.640 -7.338 -6.832 1.00 98.06 127 GLY A N 1
ATOM 778 C CA . GLY A 1 127 ? -0.273 -6.987 -7.214 1.00 98.06 127 GLY A CA 1
ATOM 779 C C . GLY A 1 127 ? -0.238 -5.976 -8.363 1.00 98.06 127 GLY A C 1
ATOM 780 O O . GLY A 1 127 ? -1.149 -5.924 -9.189 1.00 98.06 127 GLY A O 1
ATOM 781 N N . GLY A 1 128 ? 0.818 -5.170 -8.422 1.00 98.00 128 GLY A N 1
ATOM 782 C CA . GLY A 1 128 ? 1.069 -4.213 -9.496 1.00 98.00 128 GLY A CA 1
ATOM 783 C C . GLY A 1 128 ? 1.678 -4.873 -10.733 1.00 98.00 128 GLY A C 1
ATOM 784 O O . GLY A 1 128 ? 2.337 -5.905 -10.638 1.00 98.00 128 GLY A O 1
ATOM 785 N N . ALA A 1 129 ? 1.472 -4.286 -11.911 1.00 98.06 129 ALA A N 1
ATOM 786 C CA . ALA A 1 129 ? 2.057 -4.795 -13.152 1.00 98.06 129 ALA A CA 1
ATOM 787 C C . ALA A 1 129 ? 3.584 -4.586 -13.211 1.00 98.06 129 ALA A C 1
ATOM 789 O O . ALA A 1 129 ? 4.106 -3.622 -12.646 1.00 98.06 129 ALA A O 1
ATOM 790 N N . GLY A 1 130 ? 4.290 -5.479 -13.905 1.00 97.12 130 GLY A N 1
ATOM 791 C CA . GLY A 1 130 ? 5.701 -5.313 -14.253 1.00 97.12 130 GLY A CA 1
ATOM 792 C C . GLY A 1 130 ? 5.901 -4.311 -15.393 1.00 97.12 130 GLY A C 1
ATOM 793 O O . GLY A 1 130 ? 5.005 -4.100 -16.207 1.00 97.12 130 GLY A O 1
ATOM 794 N N . GLY A 1 131 ? 7.079 -3.693 -15.456 1.00 96.31 131 GLY A N 1
ATOM 795 C CA . GLY A 1 131 ? 7.413 -2.692 -16.470 1.00 96.31 131 GLY A CA 1
ATOM 796 C C . GLY A 1 131 ? 7.762 -3.330 -17.813 1.00 96.31 131 GLY A C 1
ATOM 797 O O . GLY A 1 131 ? 8.376 -4.393 -17.853 1.00 96.31 131 GLY A O 1
ATOM 798 N N . THR A 1 132 ? 7.403 -2.689 -18.920 1.00 96.19 132 THR A N 1
ATOM 799 C CA . THR A 1 132 ? 7.749 -3.155 -20.273 1.00 96.19 132 THR A CA 1
ATOM 800 C C . THR A 1 132 ? 9.255 -3.079 -20.519 1.00 96.19 132 THR A C 1
ATOM 802 O O . THR A 1 132 ? 9.917 -2.163 -20.038 1.00 96.19 132 THR A O 1
ATOM 805 N N . GLY A 1 133 ? 9.816 -4.020 -21.268 1.00 95.56 133 GLY A N 1
ATOM 806 C CA . GLY A 1 133 ? 11.213 -3.983 -21.682 1.00 95.56 133 GLY A CA 1
ATOM 807 C C . GLY A 1 133 ? 11.512 -2.785 -22.583 1.00 95.56 133 GLY A C 1
ATOM 808 O O . GLY A 1 133 ? 10.634 -2.273 -23.273 1.00 95.56 133 GLY A O 1
ATOM 809 N N . ALA A 1 134 ? 12.756 -2.315 -22.557 1.00 95.50 134 ALA A N 1
ATOM 810 C CA . ALA A 1 134 ? 13.220 -1.271 -23.455 1.00 95.50 134 ALA A CA 1
ATOM 811 C C . ALA A 1 134 ? 13.527 -1.869 -24.830 1.00 95.50 134 ALA A C 1
ATOM 813 O O . ALA A 1 134 ? 14.164 -2.919 -24.920 1.00 95.50 134 ALA A O 1
ATOM 814 N N . THR A 1 135 ? 13.112 -1.182 -25.887 1.00 95.19 135 THR A N 1
ATOM 815 C CA . THR A 1 135 ? 13.503 -1.515 -27.258 1.00 95.19 135 THR A CA 1
ATOM 816 C C . THR A 1 135 ? 15.015 -1.360 -27.435 1.00 95.19 135 THR A C 1
ATOM 818 O O . THR A 1 135 ? 15.620 -0.426 -26.899 1.00 95.19 135 THR A O 1
ATOM 821 N N . GLY A 1 136 ? 15.622 -2.277 -28.181 1.00 94.50 136 GLY A N 1
ATOM 822 C CA . GLY A 1 136 ? 17.021 -2.214 -28.574 1.00 94.50 136 GLY A CA 1
ATOM 823 C C . GLY A 1 136 ? 17.296 -1.044 -29.517 1.00 94.50 136 GLY A C 1
ATOM 824 O O . GLY A 1 136 ? 16.405 -0.541 -30.201 1.00 94.50 136 GLY A O 1
ATOM 825 N N . THR A 1 137 ? 18.538 -0.574 -29.562 1.00 95.31 137 THR A N 1
ATOM 826 C CA . THR A 1 137 ? 18.929 0.505 -30.467 1.00 95.31 137 THR A CA 1
ATOM 827 C C . THR A 1 137 ? 19.310 -0.061 -31.826 1.00 95.31 137 THR A C 1
ATOM 829 O O . THR A 1 137 ? 20.139 -0.964 -31.925 1.00 95.31 137 THR A O 1
ATOM 832 N N . SER A 1 138 ? 18.729 0.477 -32.897 1.00 95.00 138 SER A N 1
ATOM 833 C CA . SER A 1 138 ? 19.155 0.124 -34.252 1.00 95.00 138 SER A CA 1
ATOM 834 C C . SER A 1 138 ? 20.597 0.573 -34.502 1.00 95.00 138 SER A C 1
ATOM 836 O O . SER A 1 138 ? 21.072 1.558 -33.922 1.00 95.00 138 SER A O 1
ATOM 838 N N . ALA A 1 139 ? 21.308 -0.134 -35.379 1.00 92.06 139 ALA A N 1
ATOM 839 C CA . ALA A 1 139 ? 22.644 0.275 -35.789 1.00 92.06 139 ALA A CA 1
ATOM 840 C C . ALA A 1 139 ? 22.622 1.660 -36.460 1.00 92.06 139 ALA A C 1
ATOM 842 O O . ALA A 1 139 ? 21.602 2.132 -36.962 1.00 92.06 139 ALA A O 1
ATOM 843 N N . ILE A 1 140 ? 23.780 2.316 -36.488 1.00 91.06 140 ILE A N 1
ATOM 844 C CA . ILE A 1 140 ? 23.980 3.620 -37.151 1.00 91.06 140 ILE A CA 1
ATOM 845 C C . ILE A 1 140 ? 25.080 3.577 -38.213 1.00 91.06 140 ILE A C 1
ATOM 847 O O . ILE A 1 140 ? 25.158 4.471 -39.049 1.00 91.06 140 ILE A O 1
ATOM 851 N N . LEU A 1 141 ? 25.925 2.543 -38.198 1.00 89.06 141 LEU A N 1
ATOM 852 C CA . LEU A 1 141 ? 26.949 2.314 -39.213 1.00 89.06 141 LEU A 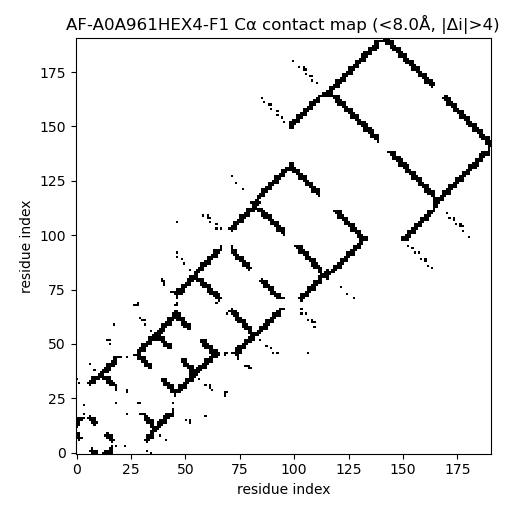CA 1
ATOM 853 C C . LEU A 1 141 ? 26.515 1.165 -40.118 1.00 89.06 141 LEU A C 1
ATOM 855 O O . LEU A 1 141 ? 26.034 0.148 -39.620 1.00 89.06 141 LEU A O 1
ATOM 859 N N . ALA A 1 142 ? 26.746 1.320 -41.422 1.00 89.81 142 ALA A N 1
ATOM 860 C CA . ALA A 1 142 ? 26.512 0.271 -42.408 1.00 89.81 142 ALA A CA 1
ATOM 861 C C . ALA A 1 142 ? 27.263 -1.017 -42.033 1.00 89.81 142 ALA A C 1
ATOM 863 O O . ALA A 1 142 ? 28.436 -0.980 -41.648 1.00 89.81 142 ALA A O 1
ATOM 864 N N . GLY A 1 143 ? 26.566 -2.148 -42.116 1.00 87.50 143 GLY A N 1
ATOM 865 C CA . GLY A 1 143 ? 27.047 -3.455 -41.671 1.00 87.50 143 GLY A CA 1
ATOM 866 C C . GLY A 1 143 ? 26.967 -3.689 -40.158 1.00 87.50 143 GLY A C 1
ATOM 867 O O . GLY A 1 143 ? 27.340 -4.768 -39.699 1.00 87.50 143 GLY A O 1
ATOM 868 N N . GLY A 1 144 ? 26.496 -2.715 -39.373 1.00 90.56 144 GLY A N 1
ATOM 869 C CA . GLY A 1 144 ? 26.258 -2.874 -37.940 1.00 90.56 144 GLY A CA 1
ATOM 870 C C . GLY A 1 144 ? 24.945 -3.602 -37.643 1.00 90.56 144 GLY A C 1
ATOM 871 O O . GLY A 1 144 ? 23.933 -3.378 -38.308 1.00 90.56 144 GLY A O 1
ATOM 872 N N . SER A 1 145 ? 24.943 -4.439 -36.606 1.00 91.62 145 SER A N 1
ATOM 873 C CA . SER A 1 145 ? 23.728 -5.009 -36.014 1.00 91.62 145 SER A CA 1
ATOM 874 C C . SER A 1 145 ? 23.119 -4.049 -34.992 1.00 91.62 145 SER A C 1
ATOM 876 O O . SER A 1 145 ? 23.858 -3.378 -34.266 1.00 91.62 145 SER A O 1
ATOM 878 N N . GLY A 1 146 ? 21.789 -4.005 -34.899 1.00 93.31 146 GLY A N 1
ATOM 879 C CA . GLY A 1 146 ? 21.127 -3.383 -33.756 1.00 93.31 146 GLY A CA 1
ATOM 880 C C . GLY A 1 146 ? 21.393 -4.156 -32.461 1.00 93.31 146 GLY A C 1
ATOM 881 O O . GLY A 1 146 ? 21.928 -5.269 -32.483 1.00 93.31 146 GLY A O 1
ATOM 882 N N . THR A 1 147 ? 21.069 -3.550 -31.323 1.00 94.75 147 THR A N 1
ATOM 883 C CA . THR A 1 147 ? 21.150 -4.217 -30.020 1.00 94.75 147 THR A CA 1
ATOM 884 C C . THR A 1 147 ? 19.863 -4.971 -29.726 1.00 94.75 147 THR A C 1
ATOM 886 O O . THR A 1 147 ? 18.795 -4.622 -30.224 1.00 94.75 147 THR A O 1
ATOM 889 N N . ASP A 1 148 ? 19.939 -5.958 -28.844 1.00 93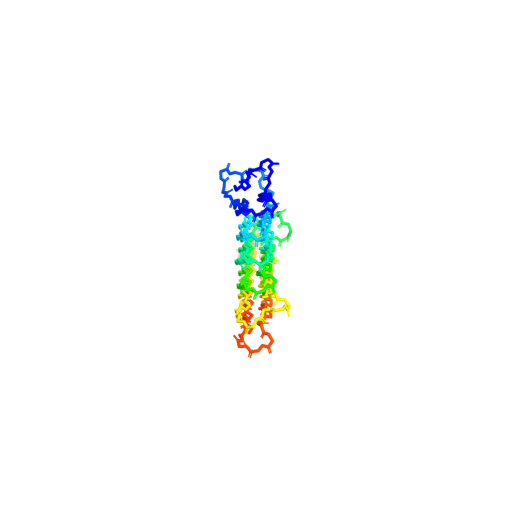.75 148 ASP A N 1
ATOM 890 C CA . ASP A 1 148 ? 18.743 -6.615 -28.327 1.00 93.75 148 ASP A CA 1
ATOM 891 C C . ASP A 1 148 ? 17.884 -5.634 -27.512 1.00 93.75 148 ASP A C 1
ATOM 893 O O . ASP A 1 148 ? 18.399 -4.693 -26.894 1.00 93.75 148 ASP A O 1
ATOM 897 N N . GLY A 1 149 ? 16.574 -5.876 -27.495 1.00 93.88 149 GLY A N 1
ATOM 898 C CA . GLY A 1 149 ? 15.677 -5.294 -26.503 1.00 93.88 149 GLY A CA 1
ATOM 899 C C . GLY A 1 149 ? 15.839 -5.968 -25.141 1.00 93.88 149 GLY A C 1
ATOM 900 O O . GLY A 1 149 ? 16.369 -7.076 -25.024 1.00 93.88 149 GLY A O 1
ATOM 901 N N . THR A 1 150 ? 15.385 -5.309 -24.077 1.00 95.38 150 THR A N 1
ATOM 902 C CA . THR A 1 150 ? 15.411 -5.897 -22.733 1.00 95.38 150 THR A CA 1
ATOM 903 C C . THR A 1 150 ? 14.169 -6.739 -22.481 1.00 95.38 150 THR A C 1
ATOM 905 O O . THR A 1 150 ? 13.108 -6.524 -23.062 1.00 95.38 150 THR A O 1
ATOM 908 N N . THR A 1 151 ? 14.248 -7.666 -21.532 1.00 95.38 151 THR A N 1
ATOM 909 C CA . THR A 1 151 ? 13.061 -8.382 -21.059 1.00 95.38 151 THR A CA 1
ATOM 910 C C . THR A 1 151 ? 12.074 -7.440 -20.361 1.00 95.38 151 THR A C 1
ATOM 912 O O . THR A 1 151 ? 12.432 -6.348 -19.909 1.00 95.38 151 THR A O 1
ATOM 915 N N . GLY A 1 152 ? 10.818 -7.872 -20.262 1.00 95.38 152 GLY A N 1
ATOM 916 C CA . GLY A 1 152 ? 9.834 -7.237 -19.397 1.00 95.38 152 GLY A CA 1
ATOM 917 C C . GLY A 1 152 ? 10.045 -7.595 -17.926 1.00 95.38 152 GLY A C 1
ATOM 918 O O . GLY A 1 152 ? 10.647 -8.615 -17.576 1.00 95.38 152 GLY A O 1
ATOM 919 N N . GLY A 1 153 ? 9.556 -6.731 -17.048 1.00 96.44 153 GLY A N 1
ATOM 920 C CA . GLY A 1 153 ? 9.601 -6.897 -15.605 1.00 96.44 153 GLY A CA 1
ATOM 921 C C . GLY A 1 153 ? 8.530 -7.853 -15.089 1.00 96.44 153 GLY A C 1
ATOM 922 O O . GLY A 1 153 ? 7.527 -8.123 -15.742 1.00 96.44 153 GLY A O 1
ATOM 923 N N . LYS A 1 154 ? 8.716 -8.388 -13.885 1.00 96.88 154 LYS A N 1
ATOM 924 C CA . LYS A 1 154 ? 7.722 -9.282 -13.268 1.00 96.88 154 LYS A CA 1
ATOM 925 C C . LYS A 1 154 ? 6.568 -8.475 -12.673 1.00 96.88 154 LYS A C 1
ATOM 927 O O . LYS A 1 154 ? 6.795 -7.405 -12.117 1.00 96.88 154 LYS A O 1
ATOM 932 N N . GLY A 1 155 ? 5.353 -9.010 -12.726 1.00 96.94 155 GLY A N 1
ATOM 933 C CA . GLY A 1 155 ? 4.254 -8.498 -11.912 1.00 96.94 155 GLY A CA 1
ATOM 934 C C . GLY A 1 155 ? 4.464 -8.793 -10.425 1.00 96.94 155 GLY A C 1
ATOM 935 O O . GLY A 1 155 ? 5.195 -9.719 -10.062 1.00 96.94 155 GLY A O 1
ATOM 936 N N . GLY A 1 156 ? 3.823 -8.003 -9.570 1.00 97.56 156 GLY A N 1
ATOM 937 C CA . GLY A 1 156 ? 3.808 -8.201 -8.125 1.00 97.56 156 GLY A CA 1
ATOM 938 C C . GLY A 1 156 ? 2.855 -9.316 -7.703 1.00 97.56 156 GLY A C 1
ATOM 939 O O . GLY A 1 156 ? 1.887 -9.629 -8.394 1.00 97.56 156 GLY A O 1
ATOM 940 N N . ALA A 1 157 ? 3.090 -9.919 -6.543 1.00 98.31 157 ALA A N 1
ATOM 941 C CA . ALA A 1 157 ? 2.151 -10.880 -5.973 1.00 98.31 157 ALA A CA 1
ATOM 942 C C . ALA A 1 157 ? 0.873 -10.179 -5.482 1.00 98.31 157 ALA A C 1
ATOM 944 O O . ALA A 1 157 ? 0.915 -9.022 -5.068 1.00 98.31 157 ALA A O 1
ATOM 945 N N . GLY A 1 158 ? -0.257 -10.884 -5.493 1.00 97.56 158 GLY A N 1
ATOM 946 C CA . GLY A 1 158 ? -1.459 -10.440 -4.789 1.00 97.56 158 GLY A CA 1
ATOM 947 C C . GLY A 1 158 ? -1.327 -10.632 -3.277 1.00 97.56 158 GLY A C 1
ATOM 948 O O . GLY A 1 158 ? -0.538 -11.457 -2.813 1.00 97.56 158 GLY A O 1
ATOM 949 N N . GLY A 1 159 ? -2.096 -9.868 -2.506 1.00 98.00 159 GLY A N 1
ATOM 950 C CA . GLY A 1 159 ? -2.169 -10.000 -1.056 1.00 98.00 159 GLY A CA 1
ATOM 951 C C . GLY A 1 159 ? -3.102 -11.128 -0.623 1.00 98.00 159 GLY A C 1
ATOM 952 O O . GLY A 1 159 ? -4.068 -11.460 -1.306 1.00 98.00 159 GLY A O 1
ATOM 953 N N . ASN A 1 160 ? -2.868 -11.701 0.550 1.00 98.56 160 ASN A N 1
ATOM 954 C CA . ASN A 1 160 ? -3.800 -12.663 1.136 1.00 98.56 160 ASN A CA 1
ATOM 955 C C . ASN A 1 160 ? -5.062 -11.952 1.641 1.00 98.56 160 ASN A C 1
ATOM 957 O O . ASN A 1 160 ? -4.993 -10.812 2.098 1.00 98.56 160 ASN A O 1
ATOM 961 N N . GLY A 1 161 ? -6.203 -12.635 1.618 1.00 97.31 161 GLY A N 1
ATOM 962 C CA . GLY A 1 161 ? -7.386 -12.176 2.340 1.00 97.31 161 GLY A CA 1
ATOM 963 C C . GLY A 1 161 ? -7.223 -12.330 3.854 1.00 97.31 161 GLY A C 1
ATOM 964 O O . GLY A 1 161 ? -6.401 -13.117 4.328 1.00 97.31 161 GLY A O 1
ATOM 965 N N . GLY A 1 162 ? -7.999 -11.564 4.612 1.00 97.12 162 GLY A N 1
ATOM 966 C CA . GLY A 1 162 ? -8.045 -11.636 6.065 1.00 97.12 162 GLY A CA 1
ATOM 967 C C . GLY A 1 162 ? -8.952 -12.755 6.571 1.00 97.12 162 GLY A C 1
ATOM 968 O O . GLY A 1 162 ? -9.874 -13.200 5.894 1.00 97.12 162 GLY A O 1
ATOM 969 N N . ASN A 1 163 ? -8.729 -13.195 7.799 1.00 96.38 163 ASN A N 1
ATOM 970 C CA . ASN A 1 163 ? -9.549 -14.210 8.451 1.00 96.38 163 ASN A CA 1
ATOM 971 C C . ASN A 1 163 ? -10.902 -13.635 8.905 1.00 96.38 163 ASN A C 1
ATOM 973 O O . ASN A 1 163 ? -10.974 -12.506 9.395 1.00 96.38 163 ASN A O 1
ATOM 977 N N . GLY A 1 164 ? -11.964 -14.432 8.761 1.00 93.25 164 GLY A N 1
ATOM 978 C CA . GLY A 1 164 ? -13.303 -14.127 9.273 1.00 93.25 164 GLY A CA 1
ATOM 979 C C . GLY A 1 164 ? -13.464 -14.428 10.765 1.00 93.25 164 GLY A C 1
ATOM 980 O O . GLY A 1 164 ? -12.533 -14.892 11.421 1.00 93.25 164 GLY A O 1
ATOM 981 N N . SER A 1 165 ? -14.666 -14.183 11.297 1.00 90.56 165 SER A N 1
ATOM 982 C CA . SER A 1 165 ? -15.030 -14.622 12.657 1.00 90.56 165 SER A CA 1
ATOM 983 C C . SER A 1 165 ? -15.164 -16.147 12.770 1.00 90.56 165 SER A C 1
ATOM 985 O O . SER A 1 165 ? -15.383 -16.840 11.779 1.00 90.56 165 SER A O 1
ATOM 987 N N . ILE A 1 166 ? -15.045 -16.666 13.997 1.00 80.81 166 ILE A N 1
ATOM 988 C CA . ILE A 1 166 ? -14.978 -18.112 14.274 1.0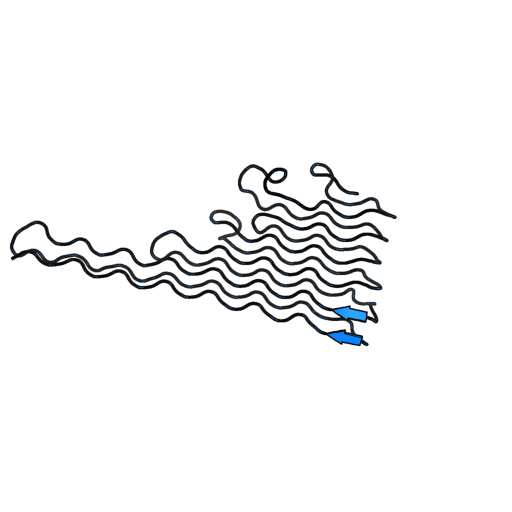0 80.81 166 ILE A CA 1
ATOM 989 C C . ILE A 1 166 ? -16.335 -18.835 14.230 1.00 80.81 166 ILE A C 1
ATOM 991 O O . ILE A 1 166 ? -16.349 -20.062 14.169 1.00 80.81 166 ILE A O 1
ATOM 995 N N . ILE A 1 167 ? -17.462 -18.108 14.287 1.00 83.62 167 ILE A N 1
ATOM 996 C CA . ILE A 1 167 ? -18.812 -18.704 14.301 1.00 83.62 167 ILE A CA 1
ATOM 997 C C . ILE A 1 167 ? -19.567 -18.395 13.004 1.00 83.62 167 ILE A C 1
ATOM 999 O O . ILE A 1 167 ? -19.834 -19.298 12.216 1.00 83.62 167 ILE A O 1
ATOM 1003 N N . PHE A 1 168 ? -19.913 -17.127 12.772 1.00 82.25 168 PHE A N 1
ATOM 1004 C CA . PHE A 1 168 ? -20.733 -16.687 11.642 1.00 82.25 168 PHE A CA 1
ATOM 1005 C C . PHE A 1 168 ? -19.988 -15.627 10.820 1.00 82.25 168 PHE A C 1
ATOM 1007 O O . PHE A 1 168 ? -20.397 -14.464 10.726 1.00 82.25 168 PHE A O 1
ATOM 1014 N N . GLY A 1 169 ? -18.870 -16.036 10.220 1.00 84.31 169 GLY A N 1
ATOM 1015 C CA . GLY A 1 169 ? -18.029 -15.174 9.398 1.00 84.31 169 GLY A CA 1
ATOM 1016 C C . GLY A 1 169 ? -17.382 -15.886 8.227 1.00 84.31 169 GLY A C 1
ATOM 1017 O O . GLY A 1 169 ? -17.213 -17.102 8.225 1.00 84.31 169 GLY A O 1
ATOM 1018 N N . SER A 1 170 ? -16.988 -15.095 7.236 1.00 91.19 170 SER A N 1
ATOM 1019 C CA . SER A 1 170 ? -16.176 -15.540 6.109 1.00 91.19 170 SER A CA 1
ATOM 1020 C C . SER A 1 170 ? -14.828 -14.832 6.128 1.00 91.19 170 SER A C 1
ATOM 1022 O O . SER A 1 170 ? -14.718 -13.666 6.519 1.00 91.19 170 SER A O 1
ATOM 1024 N N . GLY A 1 171 ? -13.786 -15.540 5.698 1.00 93.38 171 GLY A N 1
ATOM 1025 C CA . GLY A 1 171 ? -12.539 -14.886 5.322 1.00 93.38 171 GLY A CA 1
ATOM 1026 C C . GLY A 1 171 ? -12.746 -13.958 4.126 1.00 93.38 171 GLY A C 1
ATOM 1027 O O . GLY A 1 171 ? -13.721 -14.084 3.381 1.00 93.38 171 GLY A O 1
ATOM 1028 N N . GLY A 1 172 ? -11.822 -13.023 3.954 1.00 96.06 172 GLY A N 1
ATOM 1029 C CA . GLY A 1 172 ? -11.709 -12.238 2.741 1.00 96.06 172 GLY A CA 1
ATOM 1030 C C . GLY A 1 172 ? -11.042 -13.042 1.630 1.00 96.06 172 GLY A C 1
ATOM 1031 O O . GLY A 1 172 ? -10.257 -13.960 1.875 1.00 96.06 172 GLY A O 1
ATOM 1032 N N . ASN A 1 173 ? -11.332 -12.667 0.389 1.00 97.62 173 ASN A N 1
ATOM 1033 C CA . ASN A 1 173 ? -10.652 -13.223 -0.776 1.00 97.62 173 ASN A CA 1
ATOM 1034 C C . ASN A 1 173 ? -9.208 -12.715 -0.848 1.00 97.62 173 ASN A C 1
ATOM 1036 O O . ASN A 1 173 ? -8.927 -11.580 -0.461 1.00 97.62 173 ASN A O 1
ATOM 1040 N N . GLY A 1 174 ? -8.303 -13.532 -1.385 1.00 96.00 174 GLY A N 1
ATOM 1041 C CA . GLY A 1 174 ? -6.988 -13.054 -1.807 1.00 96.00 174 GLY A CA 1
ATOM 1042 C C . GLY A 1 174 ? -7.085 -12.111 -3.008 1.00 96.00 174 GLY A C 1
ATOM 1043 O O . GLY A 1 174 ? -8.045 -12.159 -3.778 1.00 96.00 174 GLY A O 1
ATOM 1044 N N . GLY A 1 175 ? -6.076 -11.265 -3.164 1.00 96.62 175 GLY A N 1
ATOM 1045 C CA . GLY A 1 175 ? -5.895 -10.405 -4.320 1.00 96.62 175 GLY A CA 1
ATOM 1046 C C . GLY A 1 175 ? -5.245 -11.149 -5.484 1.00 96.62 175 GLY A C 1
ATOM 1047 O O . GLY A 1 175 ? -4.468 -12.088 -5.301 1.00 96.62 175 GLY A O 1
ATOM 1048 N N . ALA A 1 176 ? -5.550 -10.707 -6.702 1.00 97.81 176 ALA A N 1
ATOM 1049 C CA . ALA A 1 176 ? -4.896 -11.210 -7.904 1.00 97.81 176 ALA A CA 1
ATOM 1050 C C . ALA A 1 176 ? -3.423 -10.772 -7.959 1.00 97.81 176 ALA A C 1
ATOM 1052 O O . ALA A 1 176 ? -3.072 -9.685 -7.499 1.00 97.81 176 ALA A O 1
ATOM 1053 N N . GLY A 1 177 ? -2.562 -11.598 -8.555 1.00 95.38 177 GLY A N 1
ATOM 1054 C CA . GLY A 1 177 ? -1.218 -11.168 -8.940 1.00 95.38 177 GLY A CA 1
ATOM 1055 C C . GLY A 1 177 ? -1.253 -10.135 -10.070 1.00 95.38 177 GLY A C 1
ATOM 1056 O O . GLY A 1 177 ? -2.214 -10.067 -10.835 1.00 95.38 177 GLY A O 1
ATOM 1057 N N . GLY A 1 178 ? -0.193 -9.342 -10.173 1.00 96.12 178 GLY A N 1
ATOM 1058 C CA . GLY A 1 178 ? 0.022 -8.404 -11.262 1.00 96.12 178 GLY A CA 1
ATOM 1059 C C . GLY A 1 178 ? 0.510 -9.100 -12.530 1.00 96.12 178 GLY A C 1
ATOM 1060 O O . GLY A 1 178 ? 1.199 -10.122 -12.479 1.00 96.12 178 GLY A O 1
ATOM 1061 N N . ALA A 1 179 ? 0.173 -8.524 -13.682 1.00 96.75 179 ALA A N 1
ATOM 1062 C CA . ALA A 1 179 ? 0.682 -8.984 -14.969 1.00 96.75 179 ALA A CA 1
ATOM 1063 C C . ALA A 1 179 ? 2.197 -8.740 -15.087 1.00 96.75 179 ALA A C 1
ATOM 1065 O O . ALA A 1 179 ? 2.720 -7.755 -14.563 1.00 96.75 179 ALA A O 1
ATOM 1066 N N . GLY A 1 180 ? 2.904 -9.627 -15.790 1.00 94.06 180 GLY A N 1
ATOM 1067 C CA . GLY A 1 180 ? 4.270 -9.351 -16.235 1.00 94.06 180 GLY A CA 1
ATOM 1068 C C . GLY A 1 180 ? 4.294 -8.264 -17.311 1.00 94.06 180 GLY A C 1
ATOM 1069 O O . GLY A 1 180 ? 3.309 -8.069 -18.018 1.00 94.06 180 GLY A O 1
ATOM 1070 N N . GLY A 1 181 ? 5.420 -7.568 -17.421 1.00 94.19 181 GLY A N 1
ATOM 1071 C CA . GLY A 1 181 ? 5.688 -6.633 -18.500 1.00 94.19 181 GLY A CA 1
ATOM 1072 C C . GLY A 1 181 ? 6.043 -7.362 -19.791 1.00 94.19 181 GLY A C 1
ATOM 1073 O O . GLY A 1 181 ? 6.623 -8.451 -19.777 1.00 94.19 181 GLY A O 1
ATOM 1074 N N . GLU A 1 182 ? 5.707 -6.738 -20.911 1.00 94.69 182 GLU A N 1
ATOM 1075 C CA . GLU A 1 182 ? 6.092 -7.201 -22.244 1.00 94.69 182 GLU A CA 1
ATOM 1076 C C . GLU A 1 182 ? 7.604 -7.042 -22.457 1.00 94.69 182 GLU A C 1
ATOM 1078 O O . GLU A 1 182 ? 8.232 -6.186 -21.834 1.00 94.69 182 GLU A O 1
ATOM 1083 N N . GLY A 1 183 ? 8.208 -7.876 -23.306 1.00 92.94 183 GLY A N 1
ATOM 1084 C CA . GLY A 1 183 ? 9.602 -7.696 -23.727 1.00 92.94 183 GLY A CA 1
ATOM 1085 C C . GLY A 1 183 ? 9.749 -6.520 -24.692 1.00 92.94 183 GLY A C 1
ATOM 1086 O O . GLY A 1 183 ? 8.799 -6.173 -25.384 1.00 92.94 183 GLY A O 1
ATOM 1087 N N . GLY A 1 184 ? 10.933 -5.914 -24.727 1.00 93.06 184 GLY A N 1
ATOM 1088 C CA . GLY A 1 184 ? 11.272 -4.895 -25.712 1.00 93.06 184 GLY A CA 1
ATOM 1089 C C . GLY A 1 184 ? 11.692 -5.521 -27.038 1.00 93.06 184 GLY A C 1
ATOM 1090 O O . GLY A 1 184 ? 12.348 -6.565 -27.059 1.00 93.06 184 GLY A O 1
ATOM 1091 N N . ASP A 1 185 ? 11.342 -4.859 -28.137 1.00 94.50 185 ASP A N 1
ATOM 1092 C CA . ASP A 1 185 ? 11.756 -5.270 -29.480 1.00 94.50 185 ASP A CA 1
ATOM 1093 C C . ASP A 1 185 ? 13.277 -5.146 -29.665 1.00 94.50 185 ASP A C 1
ATOM 1095 O O . ASP A 1 185 ? 13.930 -4.323 -29.021 1.00 94.50 185 ASP A O 1
ATOM 1099 N N . GLY A 1 186 ? 13.856 -5.947 -30.562 1.00 92.69 186 GLY A N 1
ATOM 1100 C CA . GLY A 1 186 ? 15.248 -5.776 -30.990 1.00 92.69 186 GLY A CA 1
ATOM 1101 C C . GLY A 1 186 ? 15.428 -4.550 -31.888 1.00 92.69 186 GLY A C 1
ATOM 1102 O O . GLY A 1 186 ? 14.495 -4.130 -32.569 1.00 92.69 186 GLY A O 1
ATOM 1103 N N . GLY A 1 187 ? 16.633 -3.984 -31.895 1.00 92.19 187 GLY A N 1
ATOM 1104 C CA . GLY A 1 187 ? 17.016 -2.928 -32.824 1.00 92.19 187 GLY A CA 1
ATOM 1105 C C . GLY A 1 187 ? 17.360 -3.481 -34.208 1.00 92.19 187 GLY A C 1
ATOM 1106 O O . GLY A 1 187 ? 17.951 -4.555 -34.338 1.00 92.19 187 GLY A O 1
ATOM 1107 N N . ASP A 1 188 ? 17.055 -2.711 -35.247 1.00 93.38 188 ASP A N 1
ATOM 1108 C CA . ASP A 1 188 ? 17.348 -3.094 -36.629 1.00 93.38 188 ASP A CA 1
ATOM 1109 C C . ASP A 1 188 ? 18.851 -3.006 -36.948 1.00 93.38 188 ASP A C 1
ATOM 1111 O O . ASP A 1 188 ? 19.578 -2.147 -36.439 1.00 93.38 188 ASP A O 1
ATOM 1115 N N . GLY A 1 189 ? 19.330 -3.868 -37.847 1.00 89.38 189 GLY A N 1
ATOM 1116 C CA . GLY A 1 189 ? 20.641 -3.696 -38.480 1.00 89.38 189 GLY A CA 1
ATOM 1117 C C . GLY A 1 189 ? 20.625 -2.596 -39.547 1.00 89.38 189 GLY A C 1
ATOM 1118 O O . GLY A 1 189 ? 19.569 -2.256 -40.075 1.00 89.38 189 GLY A O 1
ATOM 1119 N N . GLN A 1 190 ? 21.797 -2.065 -39.896 1.00 87.88 190 GLN A N 1
ATOM 1120 C CA . GLN A 1 190 ? 21.941 -1.111 -41.003 1.00 87.88 190 GLN A CA 1
ATOM 1121 C C . GLN A 1 190 ? 22.637 -1.763 -42.190 1.00 87.88 190 GLN A C 1
ATOM 1123 O O . GLN A 1 190 ? 23.719 -2.340 -42.043 1.00 87.88 190 GLN A O 1
ATOM 1128 N N . SER A 1 191 ? 22.018 -1.635 -43.363 1.00 80.06 191 SER A N 1
ATOM 1129 C CA . SER A 1 191 ? 22.550 -2.086 -44.654 1.00 80.06 191 SER A CA 1
ATOM 1130 C C . SER A 1 191 ? 23.546 -1.098 -45.244 1.00 80.06 191 SER A C 1
ATOM 1132 O O . SER A 1 191 ? 23.182 0.098 -45.310 1.00 80.06 191 SER A O 1
#

Sequence (191 aa):
DGTAEHPDGGILFGNGFSWTAETCTGGLACTGGNGGIFGNGGNGYNGGNGGAAGWFGRGGDGGAGILGVNAGSGGR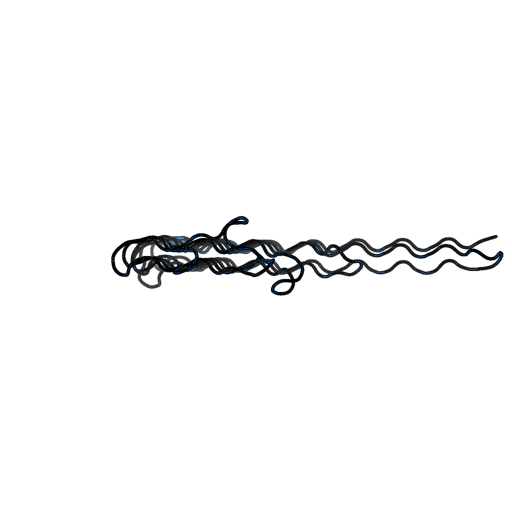GGSGGLFTGAGGNGGAGAAATSPMGIGGNGGNGGNVGTLSIFGQGGTGGSGGAGGTGATGTSAILAGGSGTDGTTGGKGGAGGNGGNGSIIFGSGGNGGAGGAGGEGGDGGDGQS

Secondary structure (DSSP, 8-state):
---SSS-SPPSSB-PPPPP-TTTS-SS--BPPPPP-SB-PPPPPBTTPPPPPP-SBSPPPPPPPP-TTSGGGPPPPPPPPPSSB--PPPPPPPPPP-STTPPPPPPPPPPPPPTT-SB--PPPPPPPPPPPPPPPPPPP-STTPPPPPPPPPPPPPPPPPPPP--TTB--PPPPPPPPPPPPPPPPPPP--

Mean predicted aligned error: 4.36 Å

Radius of gyration: 21.31 Å; Cα contacts (8 Å, |Δi|>4): 977; chains: 1; bounding box: 48×35×69 Å

Solvent-accessible surface area (backbone atoms only — not comparable to full-atom values): 6959 Å² total; per-residue (Å²): 90,24,40,95,92,47,28,45,19,38,72,64,50,18,30,14,20,59,48,45,78,88,72,45,64,86,80,48,55,34,61,14,9,31,17,5,38,47,13,27,15,5,25,12,22,38,23,8,29,15,8,32,16,31,38,34,25,34,12,6,33,13,6,45,17,33,78,91,24,80,70,5,19,14,3,32,15,5,32,8,0,32,54,30,23,26,16,6,32,15,6,33,15,14,58,29,85,46,62,44,21,58,12,4,31,15,5,31,16,4,28,22,15,89,68,8,51,42,23,35,13,6,35,15,6,32,16,5,31,15,4,46,19,43,62,20,54,51,34,90,47,72,77,30,67,27,40,70,30,37,58,33,5,47,31,8,49,34,8,50,33,8,46,30,14,86,72,56,39,43,57,23,52,59,22,54,60,22,51,61,22,52,64,22,52,65,21,48,61,27,118

Nearest PDB structures (foldseek):
  7jjv-assembly1_A  TM=5.497E-01  e=1.531E-07  unclassified Entomobryomorpha
  3bog-assembly2_B  TM=5.825E-01  e=1.029E-02  Hypogastrura harveyi
  2pne-assembly1_A  TM=2.516E-01  e=6.499E-03  Hypogastrura harveyi
  2x3h-assembly1_B  TM=1.841E-01  e=1.622E+00  Vectrevirus K15

pLDDT: mean 95.16, std 3.81, range [80.06, 98.81]